Protein AF-A0A839RT47-F1 (afdb_monomer_lite)

Radius of gyration: 31.78 Å; chains: 1; bounding box: 78×104×50 Å

Organism: NCBI:txid616997

Sequence (191 aa):
MSSTKRRGAFDPNALGGDIDSLLPQSPPRPTPIRPVQASPAPDEPARASVSAPQSASAVRSARSAPPEAVVAPEVYQTLRKLTMRERQEKPDRARSYGQVVLDAVEAHADDLASHWRETAAVPAASRLFRRVDPSQPRRRRHASSPARIPLAGIIPEDIRQLDTLATEWGAGSRSALVEEALRRYLKISHK

Secondary structure (DSSP, 8-state):
-----PPP---TT---S-SGGGSPPPPPPPPP-------------------------------PPPPEEEE-HHHHHHHHHHHHHHHHH-GGGPPPHHHHHHHHHHHTHHHHHHHHHHHHHS---S-SSPPPPTTS----S-S-PPEEEE-TT--HHHHHHHHHHHHHTT-SSHHHHHHHHHHHHTTPPP-

Structure (mmCIF, N/CA/C/O backbone):
data_AF-A0A839RT47-F1
#
_entry.id   AF-A0A839RT47-F1
#
loop_
_atom_site.group_PDB
_atom_site.id
_atom_site.type_symbol
_atom_site.label_atom_id
_atom_site.label_alt_id
_atom_site.label_c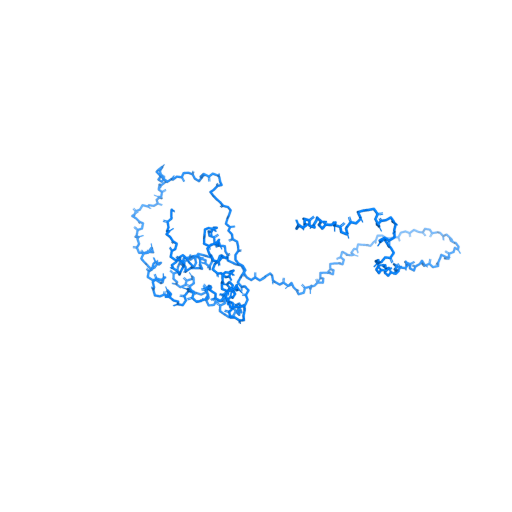omp_id
_atom_site.label_asym_id
_atom_site.label_entity_id
_atom_site.label_seq_id
_atom_site.pdbx_PDB_ins_code
_atom_site.Cartn_x
_atom_site.Cartn_y
_atom_site.Cartn_z
_atom_site.occupancy
_atom_site.B_iso_or_equiv
_atom_site.auth_seq_id
_atom_site.auth_comp_id
_atom_site.auth_asym_id
_atom_site.auth_atom_id
_atom_site.pdbx_PDB_model_num
ATOM 1 N N . MET A 1 1 ? 55.738 -41.040 -3.624 1.00 41.75 1 MET A N 1
ATOM 2 C CA . MET A 1 1 ? 54.445 -40.416 -3.984 1.00 41.75 1 MET A CA 1
ATOM 3 C C . MET A 1 1 ? 54.399 -39.068 -3.283 1.00 41.75 1 MET A C 1
ATOM 5 O O . MET A 1 1 ? 54.341 -39.025 -2.063 1.00 41.75 1 MET A O 1
ATOM 9 N N . SER A 1 2 ? 54.636 -38.005 -4.052 1.00 43.31 2 SER A N 1
ATOM 10 C CA . SER A 1 2 ? 55.117 -36.699 -3.586 1.00 43.31 2 SER A CA 1
ATOM 11 C C . SER A 1 2 ? 53.984 -35.726 -3.253 1.00 43.31 2 SER A C 1
ATOM 13 O O . SER A 1 2 ? 53.090 -35.519 -4.068 1.00 43.31 2 SER A O 1
ATOM 15 N N . SER A 1 3 ? 54.072 -35.073 -2.092 1.00 49.12 3 SER A N 1
ATOM 16 C CA . SER A 1 3 ? 53.230 -33.932 -1.712 1.00 49.12 3 SER A CA 1
ATOM 17 C C . SER A 1 3 ? 53.725 -32.650 -2.382 1.00 49.12 3 SER A C 1
ATOM 19 O O . SER A 1 3 ? 54.745 -32.086 -1.985 1.00 49.12 3 SER A O 1
ATOM 21 N N . THR A 1 4 ? 53.002 -32.153 -3.386 1.00 55.47 4 THR A N 1
ATOM 22 C CA . THR A 1 4 ? 53.323 -30.879 -4.045 1.00 55.47 4 THR A CA 1
ATOM 23 C C . THR A 1 4 ? 52.641 -29.717 -3.325 1.00 55.47 4 THR A C 1
ATOM 25 O O . THR A 1 4 ? 51.464 -29.422 -3.523 1.00 55.47 4 THR A O 1
ATOM 28 N N . LYS A 1 5 ? 53.415 -29.031 -2.483 1.00 57.56 5 LYS A N 1
ATOM 29 C CA . LYS A 1 5 ? 53.067 -27.764 -1.831 1.00 57.56 5 LYS A CA 1
ATOM 30 C C . LYS A 1 5 ? 53.074 -26.646 -2.886 1.00 57.56 5 LYS A C 1
ATOM 32 O O . LYS A 1 5 ? 54.133 -26.282 -3.392 1.00 57.56 5 LYS A O 1
ATOM 37 N N . ARG A 1 6 ? 51.901 -26.132 -3.272 1.00 60.94 6 ARG A N 1
ATOM 38 C CA . ARG A 1 6 ? 51.785 -25.001 -4.211 1.00 60.94 6 ARG A CA 1
ATOM 39 C C . ARG A 1 6 ? 52.218 -23.704 -3.518 1.00 60.94 6 ARG A C 1
ATOM 41 O O . ARG A 1 6 ? 51.619 -23.305 -2.524 1.00 60.94 6 ARG A O 1
ATOM 48 N N . ARG A 1 7 ? 53.272 -23.073 -4.045 1.00 59.22 7 ARG A N 1
ATOM 49 C CA . ARG A 1 7 ? 53.698 -21.705 -3.710 1.00 59.22 7 ARG A CA 1
ATOM 50 C C . ARG A 1 7 ? 52.633 -20.720 -4.197 1.00 59.22 7 ARG A C 1
ATOM 52 O O . ARG A 1 7 ? 52.222 -20.800 -5.352 1.00 59.22 7 ARG A O 1
ATOM 59 N N . GLY A 1 8 ? 52.198 -19.810 -3.329 1.00 54.91 8 GLY A N 1
ATOM 60 C CA . GLY A 1 8 ? 51.414 -18.643 -3.730 1.00 54.91 8 GLY A CA 1
ATOM 61 C C . GLY A 1 8 ? 52.287 -17.693 -4.549 1.00 54.91 8 GLY A C 1
ATOM 62 O O . GLY A 1 8 ? 53.393 -17.366 -4.132 1.00 54.91 8 GLY A O 1
ATOM 63 N N . ALA A 1 9 ? 51.801 -17.287 -5.719 1.00 62.88 9 ALA A N 1
ATOM 64 C CA . ALA A 1 9 ? 52.429 -16.306 -6.602 1.00 62.88 9 ALA A CA 1
ATOM 65 C C . ALA A 1 9 ? 51.866 -14.900 -6.332 1.00 62.88 9 ALA A C 1
ATOM 67 O O . ALA A 1 9 ? 51.419 -14.218 -7.249 1.00 62.88 9 ALA A O 1
ATOM 68 N N . PHE A 1 10 ? 51.806 -14.503 -5.061 1.00 51.81 10 PHE A N 1
ATOM 69 C CA . PHE A 1 10 ? 51.372 -13.165 -4.679 1.00 51.81 10 PHE A CA 1
ATOM 70 C C . PHE A 1 10 ? 52.497 -12.522 -3.882 1.00 51.81 10 PHE A C 1
ATOM 72 O O . PHE A 1 10 ? 52.747 -12.903 -2.739 1.00 51.81 10 PHE A O 1
ATOM 79 N N . ASP A 1 11 ? 53.208 -11.611 -4.536 1.00 61.91 11 ASP A N 1
ATOM 80 C CA . ASP A 1 11 ? 54.282 -10.829 -3.941 1.00 61.91 11 ASP A CA 1
ATOM 81 C C . ASP A 1 11 ? 53.708 -9.456 -3.542 1.00 61.91 11 ASP A C 1
ATOM 83 O O . ASP A 1 11 ? 53.408 -8.639 -4.418 1.00 61.91 11 ASP A O 1
ATOM 87 N N . PRO A 1 12 ? 53.456 -9.195 -2.246 1.00 61.81 12 PRO A N 1
ATOM 88 C CA . PRO A 1 12 ? 52.800 -7.969 -1.796 1.00 61.81 12 PRO A CA 1
ATOM 89 C C . PRO A 1 12 ? 53.710 -6.730 -1.839 1.00 61.81 12 PRO A C 1
ATOM 91 O O . PRO A 1 12 ? 53.232 -5.634 -1.562 1.00 61.81 12 PRO A O 1
ATOM 94 N N . ASN A 1 13 ? 54.991 -6.874 -2.205 1.00 55.41 13 ASN A N 1
ATOM 95 C CA . ASN A 1 13 ? 55.930 -5.758 -2.364 1.00 55.41 13 ASN A CA 1
ATOM 96 C C . ASN A 1 13 ? 56.126 -5.304 -3.823 1.00 55.41 13 ASN A C 1
ATOM 98 O O . ASN A 1 13 ? 56.932 -4.415 -4.080 1.00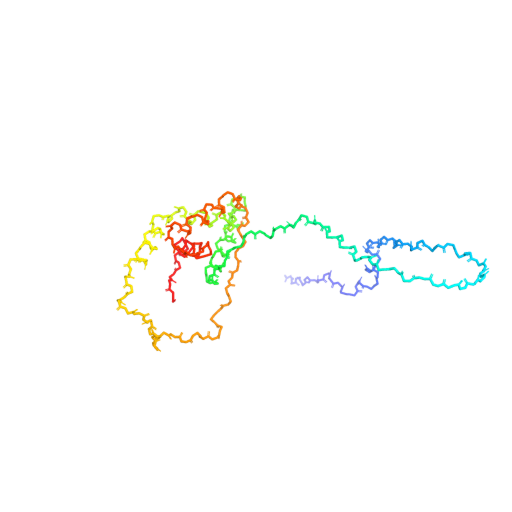 55.41 13 ASN A O 1
ATOM 102 N N . ALA A 1 14 ? 55.371 -5.852 -4.782 1.00 57.66 14 ALA A N 1
ATOM 103 C CA . ALA A 1 14 ? 55.445 -5.448 -6.191 1.00 57.66 14 ALA A CA 1
ATOM 104 C C . ALA A 1 14 ? 54.700 -4.131 -6.523 1.00 57.66 14 ALA A C 1
ATOM 106 O O . ALA A 1 14 ? 54.661 -3.729 -7.681 1.00 57.66 14 ALA A O 1
ATOM 107 N N . LEU A 1 15 ? 54.113 -3.449 -5.532 1.00 54.44 15 LEU A N 1
ATOM 108 C CA . LEU A 1 15 ? 53.381 -2.182 -5.698 1.00 54.44 15 LEU A CA 1
ATOM 109 C C . LEU A 1 15 ? 54.159 -0.991 -5.112 1.00 54.44 15 LEU A C 1
ATOM 111 O O . LEU A 1 15 ? 53.620 -0.168 -4.373 1.00 54.44 15 LEU A O 1
ATOM 115 N N . GLY A 1 16 ? 55.454 -0.921 -5.419 1.00 53.69 16 GLY A N 1
ATOM 116 C CA . GLY A 1 16 ? 56.276 0.252 -5.145 1.00 53.69 16 GLY A CA 1
ATOM 117 C C . GLY A 1 16 ? 56.089 1.312 -6.229 1.00 53.69 16 GLY A C 1
ATOM 118 O O . GLY A 1 16 ? 56.713 1.209 -7.277 1.00 53.69 16 GLY A O 1
ATOM 119 N N . GLY A 1 17 ? 55.279 2.333 -5.937 1.00 58.06 17 GLY A N 1
ATOM 120 C CA . GLY A 1 17 ? 55.202 3.582 -6.706 1.00 58.06 17 GLY A CA 1
ATOM 121 C C . GLY A 1 17 ? 54.254 3.556 -7.911 1.00 58.06 17 GLY A C 1
ATOM 122 O O . GLY A 1 17 ? 54.138 2.559 -8.604 1.00 58.06 17 GLY A O 1
ATOM 123 N N . ASP A 1 18 ? 53.585 4.683 -8.157 1.00 55.41 18 ASP A N 1
ATOM 124 C CA . ASP A 1 18 ? 52.890 5.032 -9.413 1.00 55.41 18 ASP A CA 1
ATOM 125 C C . ASP A 1 18 ? 51.434 4.581 -9.639 1.00 55.41 18 ASP A C 1
ATOM 127 O O . ASP A 1 18 ? 50.972 4.496 -10.776 1.00 55.41 18 ASP A O 1
ATOM 131 N N . ILE A 1 19 ? 50.631 4.421 -8.580 1.00 58.12 19 ILE A N 1
ATOM 132 C CA . ILE A 1 19 ? 49.160 4.302 -8.735 1.00 58.12 19 ILE A CA 1
ATOM 133 C C . ILE A 1 19 ? 48.498 5.678 -8.992 1.00 58.12 19 ILE A C 1
ATOM 135 O O . ILE A 1 19 ? 47.438 5.757 -9.608 1.00 58.12 19 ILE A O 1
ATOM 139 N N . ASP A 1 20 ? 49.144 6.779 -8.597 1.00 57.59 20 ASP A N 1
ATOM 140 C CA . ASP A 1 20 ? 48.583 8.140 -8.702 1.00 57.59 20 ASP A CA 1
ATOM 141 C C . ASP A 1 20 ? 48.611 8.714 -10.139 1.00 57.59 20 ASP A C 1
ATOM 143 O O . ASP A 1 20 ? 47.923 9.683 -10.448 1.00 57.59 20 ASP A O 1
ATOM 147 N N . SER A 1 21 ? 49.359 8.084 -11.055 1.00 59.41 21 SER A N 1
ATOM 148 C CA . SER A 1 21 ? 49.440 8.483 -12.475 1.00 59.41 21 SER A CA 1
ATOM 149 C C . SER A 1 21 ? 48.356 7.857 -13.365 1.00 59.41 21 SER A C 1
ATOM 151 O O . SER A 1 21 ? 48.254 8.201 -14.541 1.00 59.41 21 SER A O 1
ATOM 153 N N . LEU A 1 22 ? 47.540 6.939 -12.831 1.00 59.31 22 LEU A N 1
ATOM 154 C CA . LEU A 1 22 ? 46.482 6.242 -13.580 1.00 59.31 22 LEU A CA 1
ATOM 155 C C . LEU A 1 22 ? 45.087 6.868 -13.406 1.00 59.31 22 LEU A C 1
ATOM 157 O O . LEU A 1 22 ? 44.102 6.343 -13.929 1.00 59.31 22 LEU A O 1
ATOM 161 N N . LEU A 1 23 ? 44.985 7.996 -12.701 1.00 66.81 23 LEU A N 1
ATOM 162 C CA . LEU A 1 23 ? 43.750 8.769 -12.606 1.00 66.81 23 LEU A CA 1
ATOM 163 C C . LEU A 1 23 ? 43.646 9.742 -13.796 1.00 66.81 23 LEU A C 1
ATOM 165 O O . LEU A 1 23 ? 44.620 10.430 -14.108 1.00 66.81 23 LEU A O 1
ATOM 169 N N . PRO A 1 24 ? 42.486 9.857 -14.472 1.00 61.72 24 PRO A N 1
ATOM 170 C CA . PRO A 1 24 ? 42.294 10.895 -15.477 1.00 61.72 24 PRO A CA 1
ATOM 171 C C . PRO A 1 24 ? 42.458 12.276 -14.827 1.00 61.72 24 PRO A C 1
ATOM 173 O O . PRO A 1 24 ? 41.829 12.575 -13.810 1.00 61.72 24 PRO A O 1
ATOM 176 N N . GLN A 1 25 ? 43.316 13.115 -15.414 1.00 61.97 25 GLN A N 1
ATOM 177 C CA . GLN A 1 25 ? 43.566 14.470 -14.927 1.00 61.97 25 GLN A CA 1
ATOM 178 C C . GLN A 1 25 ? 42.268 15.290 -14.899 1.00 61.97 25 GLN A C 1
ATOM 180 O O . GLN A 1 25 ? 41.476 15.280 -15.843 1.00 61.97 25 GLN A O 1
ATOM 185 N N . SER A 1 26 ? 42.068 16.015 -13.798 1.00 63.62 26 SER A N 1
ATOM 186 C CA . SER A 1 26 ? 40.955 16.950 -13.621 1.00 63.62 26 SER A CA 1
ATOM 187 C C . SER A 1 26 ? 41.027 18.070 -14.673 1.00 63.62 26 SER A C 1
ATOM 189 O O . SER A 1 26 ? 42.121 18.584 -14.923 1.00 63.62 26 SER A O 1
ATOM 191 N N . PRO A 1 27 ? 39.905 18.489 -15.289 1.00 63.81 27 PRO A N 1
ATOM 192 C CA . PRO A 1 27 ? 39.920 19.571 -16.270 1.00 63.81 27 PRO A CA 1
ATOM 193 C C . PRO A 1 27 ? 40.345 20.906 -15.629 1.00 63.81 27 PRO A C 1
ATOM 195 O O . PRO A 1 27 ? 40.089 21.132 -14.440 1.00 63.81 27 PRO A O 1
ATOM 198 N N . PRO A 1 28 ? 40.972 21.821 -16.394 1.00 60.97 28 PRO A N 1
ATOM 199 C CA . PRO A 1 28 ? 41.445 23.090 -15.859 1.00 60.97 28 PRO A CA 1
ATOM 200 C C . PRO A 1 28 ? 40.282 23.959 -15.369 1.00 60.97 28 PRO A C 1
ATOM 202 O O . PRO A 1 28 ? 39.241 24.098 -16.014 1.00 60.97 28 PRO A O 1
ATOM 205 N N . ARG A 1 29 ? 40.486 24.574 -14.203 1.00 59.94 29 ARG A N 1
ATOM 206 C CA . ARG A 1 29 ? 39.562 25.524 -13.579 1.00 59.94 29 ARG A CA 1
ATOM 207 C C . ARG A 1 29 ? 39.472 26.793 -14.445 1.00 59.94 29 ARG A C 1
ATOM 209 O O . ARG A 1 29 ? 40.522 27.328 -14.800 1.00 59.94 29 ARG A O 1
ATOM 216 N N . PRO A 1 30 ? 38.275 27.319 -14.759 1.00 56.03 30 PRO A N 1
ATOM 217 C CA . PRO A 1 30 ? 38.162 28.576 -15.487 1.00 56.03 30 PRO A CA 1
ATOM 218 C C . PRO A 1 30 ? 38.752 29.716 -14.650 1.00 56.03 30 PRO A C 1
ATOM 220 O O . PRO A 1 30 ? 38.367 29.941 -13.500 1.00 56.03 30 PRO A O 1
ATOM 223 N N . THR A 1 31 ? 39.718 30.419 -15.232 1.00 62.03 31 THR A N 1
ATOM 224 C CA . THR A 1 31 ? 40.288 31.659 -14.704 1.00 62.03 31 THR A CA 1
ATOM 225 C C . THR A 1 31 ? 39.199 32.728 -14.592 1.00 62.03 31 THR A C 1
ATOM 227 O O . THR A 1 31 ? 38.479 32.941 -15.572 1.00 62.03 31 THR A O 1
ATOM 230 N N . PRO A 1 32 ? 39.074 33.451 -13.465 1.00 56.66 32 PRO A N 1
ATOM 231 C CA . PRO A 1 32 ? 38.255 34.650 -13.440 1.00 56.66 32 PRO A CA 1
ATOM 232 C C . PRO A 1 32 ? 38.894 35.690 -14.365 1.00 56.66 32 PRO A C 1
ATOM 234 O O . PRO A 1 32 ? 40.066 36.041 -14.215 1.00 56.66 32 PRO A O 1
ATOM 237 N N . ILE A 1 33 ? 38.117 36.159 -15.340 1.00 58.56 33 ILE A N 1
ATOM 238 C CA . ILE A 1 33 ? 38.460 37.302 -16.184 1.00 58.56 33 ILE A CA 1
ATOM 239 C C . ILE A 1 33 ? 38.668 38.489 -15.244 1.00 58.56 33 ILE A C 1
ATOM 241 O O . ILE A 1 33 ? 37.725 39.001 -14.647 1.00 58.56 33 ILE A O 1
ATOM 245 N N . ARG A 1 34 ? 39.929 38.883 -15.077 1.00 50.16 34 ARG A N 1
ATOM 246 C CA . ARG A 1 34 ? 40.334 40.098 -14.379 1.00 50.16 34 ARG A CA 1
ATOM 247 C C . ARG A 1 34 ? 39.963 41.281 -15.279 1.00 50.16 34 ARG A C 1
ATOM 249 O O . ARG A 1 34 ? 40.531 41.382 -16.366 1.00 50.16 34 ARG A O 1
ATOM 256 N N . PRO A 1 35 ? 39.035 42.166 -14.878 1.00 47.31 35 PRO A N 1
ATOM 257 C CA . PRO A 1 35 ? 38.789 43.387 -15.625 1.00 47.31 35 PRO A CA 1
ATOM 258 C C . PRO A 1 35 ? 40.049 44.250 -15.571 1.00 47.31 35 PRO A C 1
ATOM 260 O O . PRO A 1 35 ? 40.693 44.384 -14.528 1.00 47.31 35 PRO A O 1
ATOM 263 N N . VAL A 1 36 ? 40.412 44.793 -16.724 1.00 41.56 36 VAL A N 1
ATOM 264 C CA . VAL A 1 36 ? 41.509 45.739 -16.916 1.00 41.56 36 VAL A CA 1
ATOM 265 C C . VAL A 1 36 ? 41.307 46.931 -15.974 1.00 41.56 36 VAL A C 1
ATOM 267 O O . VAL A 1 36 ? 40.299 47.628 -16.052 1.00 41.56 36 VAL A O 1
ATOM 270 N N . GLN A 1 37 ? 42.256 47.138 -15.059 1.00 40.88 37 GLN A N 1
ATOM 271 C CA . GLN A 1 37 ? 42.355 48.349 -14.246 1.00 40.88 37 GLN A CA 1
ATOM 272 C C . GLN A 1 37 ? 42.837 49.493 -15.143 1.00 40.88 37 GLN A C 1
ATOM 274 O O . GLN A 1 37 ? 43.976 49.476 -15.606 1.00 40.88 37 GLN A O 1
ATOM 279 N N . ALA A 1 38 ? 41.972 50.479 -15.363 1.00 49.22 38 ALA A N 1
ATOM 280 C CA . ALA A 1 38 ? 42.373 51.831 -15.721 1.00 49.22 38 ALA A CA 1
ATOM 281 C C . ALA A 1 38 ? 42.657 52.616 -14.426 1.00 49.22 38 ALA A C 1
ATOM 283 O O . ALA A 1 38 ? 41.901 52.519 -13.460 1.00 49.22 38 ALA A O 1
ATOM 284 N N . SER A 1 39 ? 43.737 53.389 -14.422 1.00 45.69 39 SER A N 1
ATOM 285 C CA . SER A 1 39 ? 44.088 54.387 -13.399 1.00 45.69 39 SER A CA 1
ATOM 286 C C . SER A 1 39 ? 44.120 55.774 -14.061 1.00 45.69 39 SER A C 1
ATOM 288 O O . SER A 1 39 ? 44.356 55.811 -15.271 1.00 45.69 39 SER A O 1
ATOM 290 N N . PRO A 1 40 ? 44.088 56.910 -13.325 1.00 54.31 40 PRO A N 1
ATOM 291 C CA . PRO A 1 40 ? 43.554 57.170 -11.971 1.00 54.31 40 PRO A CA 1
ATOM 292 C C . PRO A 1 40 ? 42.711 58.485 -11.841 1.00 54.31 40 PRO A C 1
ATOM 294 O O . PRO A 1 40 ? 42.953 59.413 -12.595 1.00 54.31 40 PRO A O 1
ATOM 297 N N . ALA A 1 41 ? 41.802 58.535 -10.838 1.00 45.03 41 ALA A N 1
ATOM 298 C CA . ALA A 1 41 ? 41.317 59.647 -9.951 1.00 45.03 41 ALA A CA 1
ATOM 299 C C . ALA A 1 41 ? 41.005 61.089 -10.492 1.00 45.03 41 ALA A C 1
ATOM 301 O O . ALA A 1 41 ? 41.473 61.423 -11.573 1.00 45.03 41 ALA A O 1
ATOM 302 N N . PRO A 1 42 ? 40.326 62.017 -9.750 1.00 56.94 42 PRO A N 1
ATOM 303 C CA . PRO A 1 42 ? 39.648 61.966 -8.431 1.00 56.94 42 PRO A CA 1
ATOM 304 C C . PRO A 1 42 ? 38.208 62.591 -8.399 1.00 56.94 42 PRO A C 1
ATOM 306 O O . PRO A 1 42 ? 37.679 63.006 -9.423 1.00 56.94 42 PRO A O 1
ATOM 309 N N . ASP A 1 43 ? 37.638 62.673 -7.183 1.00 38.84 43 ASP A N 1
ATOM 310 C CA . ASP A 1 43 ? 36.562 63.564 -6.674 1.00 38.84 43 ASP A CA 1
ATOM 311 C C . ASP A 1 43 ? 35.132 63.024 -6.376 1.00 38.84 43 ASP A C 1
ATOM 313 O O . ASP A 1 43 ? 34.485 62.334 -7.158 1.00 38.84 43 ASP A O 1
ATOM 317 N N . GLU A 1 44 ? 34.704 63.366 -5.150 1.00 38.34 44 GLU A N 1
ATOM 318 C CA . GLU A 1 44 ? 33.446 63.203 -4.380 1.00 38.34 44 GLU A CA 1
ATOM 319 C C . GLU A 1 44 ? 32.145 63.726 -5.062 1.00 38.34 44 GLU A C 1
ATOM 321 O O . GLU A 1 44 ? 32.228 64.337 -6.124 1.00 38.34 44 GLU A O 1
ATOM 326 N N . PRO A 1 45 ? 30.941 63.724 -4.423 1.00 52.66 45 PRO A N 1
ATOM 327 C CA . PRO A 1 45 ? 30.298 62.804 -3.467 1.00 52.66 45 PRO A CA 1
ATOM 328 C C . PRO A 1 45 ? 28.813 62.480 -3.846 1.00 52.66 45 PRO A C 1
ATOM 330 O O . PRO A 1 45 ? 28.249 63.008 -4.798 1.00 52.66 45 PRO A O 1
ATOM 333 N N . ALA A 1 46 ? 28.137 61.684 -3.002 1.00 44.56 46 ALA A N 1
ATOM 334 C CA . ALA A 1 46 ? 26.673 61.613 -2.803 1.00 44.56 46 ALA A CA 1
ATOM 335 C C . ALA A 1 46 ? 25.764 60.921 -3.853 1.00 44.56 46 ALA A C 1
ATOM 337 O O . ALA A 1 46 ? 25.433 61.474 -4.894 1.00 44.56 46 ALA A O 1
ATOM 338 N N . ARG A 1 47 ? 25.149 59.795 -3.452 1.00 38.03 47 ARG A N 1
ATOM 339 C CA . ARG A 1 47 ? 23.682 59.668 -3.261 1.00 38.03 47 ARG A CA 1
ATOM 340 C C . ARG A 1 47 ? 23.296 58.252 -2.836 1.00 38.03 47 ARG A C 1
ATOM 342 O O . ARG A 1 47 ? 23.664 57.267 -3.466 1.00 38.03 47 ARG A O 1
ATOM 349 N N . ALA A 1 48 ? 22.488 58.174 -1.784 1.00 49.59 48 ALA A N 1
ATOM 350 C CA . ALA A 1 48 ? 21.739 56.979 -1.435 1.00 49.59 48 ALA A CA 1
ATOM 351 C C . ALA A 1 48 ? 20.812 56.561 -2.592 1.00 49.59 48 ALA A C 1
ATOM 353 O O . ALA A 1 48 ? 20.135 57.401 -3.186 1.00 49.59 48 ALA A O 1
ATOM 354 N N . SER A 1 49 ? 20.735 55.261 -2.878 1.00 43.03 49 SER A N 1
ATOM 355 C CA . SER A 1 49 ? 19.593 54.653 -3.566 1.00 43.03 49 SER A CA 1
ATOM 356 C C . SER A 1 49 ? 19.416 53.208 -3.107 1.00 43.03 49 SER A C 1
ATOM 358 O O . SER A 1 49 ? 20.319 52.381 -3.171 1.00 43.03 49 SER A O 1
ATOM 360 N N . VAL A 1 50 ? 18.226 52.978 -2.566 1.00 50.06 50 VAL A N 1
ATOM 361 C CA . VAL A 1 50 ? 17.652 51.724 -2.078 1.00 50.06 50 VAL A CA 1
ATOM 362 C C . VAL A 1 50 ? 17.189 50.868 -3.270 1.00 50.06 50 VAL A C 1
ATOM 364 O O . VAL A 1 50 ? 16.819 51.431 -4.299 1.00 50.06 50 VAL A O 1
ATOM 367 N N . SER A 1 51 ? 17.071 49.546 -3.054 1.00 41.12 51 SER A N 1
ATOM 368 C CA . SER A 1 51 ? 16.391 48.507 -3.878 1.00 41.12 51 SER A CA 1
ATOM 369 C C . SER A 1 51 ? 17.350 47.685 -4.755 1.00 41.12 51 SER A C 1
ATOM 371 O O . SER A 1 51 ? 18.126 48.249 -5.506 1.00 41.12 51 SER A O 1
ATOM 373 N N . ALA A 1 52 ? 17.375 46.349 -4.770 1.00 51.19 52 ALA A N 1
ATOM 374 C CA . ALA A 1 52 ? 16.507 45.305 -4.225 1.00 51.19 52 ALA A CA 1
ATOM 375 C C . ALA A 1 52 ? 17.306 43.977 -4.151 1.00 51.19 52 ALA A C 1
ATOM 377 O O . ALA A 1 52 ? 18.247 43.802 -4.929 1.00 51.19 52 ALA A O 1
ATOM 378 N N . PRO A 1 53 ? 16.939 42.999 -3.299 1.00 44.47 53 PRO A N 1
ATOM 379 C CA . PRO A 1 53 ? 17.482 41.652 -3.417 1.00 44.47 53 PRO A CA 1
ATOM 380 C C . PRO A 1 53 ? 16.858 40.981 -4.647 1.00 44.47 53 PRO A C 1
ATOM 382 O O . PRO A 1 53 ? 15.663 40.677 -4.660 1.00 44.47 53 PRO A O 1
ATOM 385 N N . GLN A 1 54 ? 17.655 40.741 -5.691 1.00 50.78 54 GLN A N 1
ATOM 386 C CA . GLN A 1 54 ? 17.241 39.883 -6.799 1.00 50.78 54 GLN A CA 1
ATOM 387 C C . GLN A 1 54 ? 17.084 38.451 -6.284 1.00 50.78 54 GLN A C 1
ATOM 389 O O . GLN A 1 54 ? 18.003 37.635 -6.293 1.00 50.78 54 GLN A O 1
ATOM 394 N N . SER A 1 55 ? 15.868 38.158 -5.832 1.00 51.41 55 SER A N 1
ATOM 395 C CA . SER A 1 55 ? 15.349 36.811 -5.670 1.00 51.41 55 SER A CA 1
ATOM 396 C C . SER A 1 55 ? 15.135 36.220 -7.059 1.00 51.41 55 SER A C 1
ATOM 398 O O . SER A 1 55 ? 14.014 36.135 -7.550 1.00 51.41 55 SER A O 1
ATOM 400 N N . ALA A 1 56 ? 16.215 35.798 -7.709 1.00 49.03 56 ALA A N 1
ATOM 401 C CA . ALA A 1 56 ? 16.123 34.836 -8.794 1.00 49.03 56 ALA A CA 1
ATOM 402 C C . ALA A 1 56 ? 15.944 33.451 -8.158 1.00 49.03 56 ALA A C 1
ATOM 404 O O . ALA A 1 56 ? 16.868 32.639 -8.093 1.00 49.03 56 ALA A O 1
ATOM 405 N N . SER A 1 57 ? 14.736 33.200 -7.641 1.00 49.69 57 SER A N 1
ATOM 406 C CA . SER A 1 57 ? 14.269 31.843 -7.377 1.00 49.69 57 SER A CA 1
ATOM 407 C C . SER A 1 57 ? 14.118 31.171 -8.736 1.00 49.69 57 SER A C 1
ATOM 409 O O . SER A 1 57 ? 13.063 31.197 -9.365 1.00 49.69 57 SER A O 1
ATOM 411 N N . ALA A 1 58 ? 15.230 30.642 -9.242 1.00 53.44 58 ALA A N 1
ATOM 412 C CA . ALA A 1 58 ? 15.204 29.684 -10.321 1.00 53.44 58 ALA A CA 1
ATOM 413 C C . ALA A 1 58 ? 14.348 28.523 -9.817 1.00 53.44 58 ALA A C 1
ATOM 415 O O . ALA A 1 58 ? 14.793 27.740 -8.972 1.00 53.44 58 ALA A O 1
ATOM 416 N N . VAL A 1 59 ? 13.112 28.448 -10.312 1.00 52.38 59 VAL A N 1
ATOM 417 C CA . VAL A 1 59 ? 12.229 27.294 -10.175 1.00 52.38 59 VAL A CA 1
ATOM 418 C C . VAL A 1 59 ? 12.920 26.148 -10.907 1.00 52.38 59 VAL A C 1
ATOM 420 O O . VAL A 1 59 ? 12.628 25.818 -12.053 1.00 52.38 59 VAL A O 1
ATOM 423 N N . ARG A 1 60 ? 13.912 25.548 -10.244 1.00 52.19 60 ARG A N 1
ATOM 424 C CA . ARG A 1 60 ? 14.329 24.185 -10.522 1.00 52.19 60 ARG A CA 1
ATOM 425 C C . ARG A 1 60 ? 13.041 23.413 -10.348 1.00 52.19 60 ARG A C 1
ATOM 427 O O . ARG A 1 60 ? 12.533 23.375 -9.231 1.00 52.19 60 ARG A O 1
ATOM 434 N N . SER A 1 61 ? 12.490 22.887 -11.442 1.00 53.81 61 SER A N 1
ATOM 435 C CA . SER A 1 61 ? 11.418 21.899 -11.374 1.00 53.81 61 SER A CA 1
ATOM 436 C C . SER A 1 61 ? 11.847 20.903 -10.312 1.00 53.81 61 SER A C 1
ATOM 438 O O . SER A 1 61 ? 12.843 20.195 -10.491 1.00 53.81 61 SER A O 1
ATOM 440 N N . ALA A 1 62 ? 11.214 20.999 -9.142 1.00 52.38 62 ALA A N 1
ATOM 441 C CA . ALA A 1 62 ? 11.581 20.201 -8.000 1.00 52.38 62 ALA A CA 1
ATOM 442 C C . ALA A 1 62 ? 11.421 18.775 -8.496 1.00 52.38 62 ALA A C 1
ATOM 444 O O . ALA A 1 62 ? 10.324 18.381 -8.891 1.00 52.38 62 ALA A O 1
ATOM 445 N N . ARG A 1 63 ? 12.529 18.034 -8.580 1.00 50.38 63 ARG A N 1
ATOM 446 C CA . ARG A 1 63 ? 12.478 16.586 -8.747 1.00 50.38 63 ARG A CA 1
ATOM 447 C C . ARG A 1 63 ? 11.778 16.092 -7.491 1.00 50.38 63 ARG A C 1
ATOM 449 O O . ARG A 1 63 ? 12.422 15.906 -6.464 1.00 50.38 63 ARG A O 1
ATOM 456 N N . SER A 1 64 ? 10.448 16.081 -7.557 1.00 60.16 64 SER A N 1
ATOM 457 C CA . SER A 1 64 ? 9.562 15.734 -6.462 1.00 60.16 64 SER A CA 1
ATOM 458 C C . SER A 1 64 ? 10.005 14.358 -6.010 1.00 60.16 64 SER A C 1
ATOM 460 O O . SER A 1 64 ? 10.136 13.458 -6.846 1.00 60.16 64 SER A O 1
ATOM 462 N N . ALA A 1 65 ? 10.367 14.231 -4.734 1.00 63.66 65 ALA A N 1
ATOM 463 C CA . ALA A 1 65 ? 10.797 12.950 -4.206 1.00 63.66 65 ALA A CA 1
ATOM 464 C C . ALA A 1 65 ? 9.719 11.903 -4.540 1.00 63.66 65 ALA A C 1
ATOM 466 O O . ALA A 1 65 ? 8.528 12.238 -4.495 1.00 63.66 65 ALA A O 1
ATOM 467 N N . PRO A 1 66 ? 10.104 10.666 -4.905 1.00 67.62 66 PRO A N 1
ATOM 468 C CA . PRO A 1 66 ? 9.132 9.614 -5.145 1.00 67.62 66 PRO A CA 1
ATOM 469 C C . PRO A 1 66 ? 8.166 9.530 -3.960 1.00 67.62 66 PRO A C 1
ATOM 471 O O . PRO A 1 66 ? 8.604 9.693 -2.820 1.00 67.62 66 PRO A O 1
ATOM 474 N N . PRO A 1 67 ? 6.867 9.304 -4.191 1.00 82.50 67 PRO A N 1
ATOM 475 C CA . PRO A 1 67 ? 5.916 9.183 -3.101 1.00 82.50 67 PRO A CA 1
ATOM 476 C C . PRO A 1 67 ? 6.340 8.035 -2.183 1.00 82.50 67 PRO A C 1
ATOM 478 O O . PRO A 1 67 ? 6.624 6.926 -2.634 1.00 82.50 67 PRO A O 1
ATOM 481 N N . GLU A 1 68 ? 6.409 8.316 -0.886 1.00 91.19 68 GLU A N 1
ATOM 482 C CA . GLU A 1 68 ? 6.788 7.336 0.132 1.00 91.19 68 GLU A CA 1
ATOM 483 C C . GLU A 1 68 ? 5.567 6.959 0.982 1.00 91.19 68 GLU A C 1
ATOM 485 O O . GLU A 1 68 ? 4.625 7.748 1.145 1.00 91.19 68 GLU A O 1
ATOM 490 N N . ALA A 1 69 ? 5.592 5.743 1.527 1.00 91.19 69 ALA A N 1
ATOM 491 C CA . ALA A 1 69 ? 4.681 5.270 2.564 1.00 91.19 69 ALA A CA 1
ATOM 492 C C . ALA A 1 69 ? 5.483 4.896 3.814 1.00 91.19 69 ALA A C 1
ATOM 494 O O . ALA A 1 69 ? 6.558 4.299 3.721 1.00 91.19 69 ALA A O 1
ATOM 495 N N . VAL A 1 70 ? 4.972 5.264 4.987 1.00 93.00 70 VAL A N 1
ATOM 496 C CA . VAL A 1 70 ? 5.590 4.928 6.275 1.00 93.00 70 VAL A CA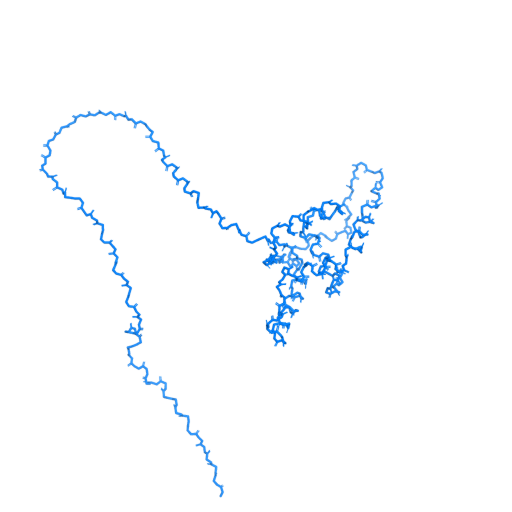 1
ATOM 497 C C . VAL A 1 70 ? 4.941 3.658 6.804 1.00 93.00 70 VAL A C 1
ATOM 499 O O . VAL A 1 70 ? 3.722 3.595 6.871 1.00 93.00 70 VAL A O 1
ATOM 502 N N . VAL A 1 71 ? 5.744 2.671 7.189 1.00 91.88 71 VAL A N 1
ATOM 503 C CA . VAL A 1 71 ? 5.254 1.387 7.704 1.00 91.88 71 VAL A CA 1
ATOM 504 C C . VAL A 1 71 ? 6.029 0.941 8.938 1.00 91.88 71 VAL A C 1
ATOM 506 O O . VAL A 1 71 ? 7.168 1.369 9.178 1.00 91.88 71 VAL A O 1
ATOM 509 N N . ALA A 1 72 ? 5.441 0.015 9.692 1.00 90.12 72 ALA A N 1
ATOM 510 C CA . ALA A 1 72 ? 6.153 -0.726 10.720 1.00 90.12 72 ALA A CA 1
ATOM 511 C C . ALA A 1 72 ? 7.404 -1.444 10.153 1.00 90.12 72 ALA A C 1
ATOM 513 O O . ALA A 1 72 ? 7.384 -1.996 9.043 1.00 90.12 72 ALA A O 1
ATOM 514 N N . PRO A 1 73 ? 8.522 -1.458 10.895 1.00 89.94 73 PRO A N 1
ATOM 515 C CA . PRO A 1 73 ? 9.780 -2.024 10.414 1.00 89.94 73 PRO A CA 1
ATOM 516 C C . PRO A 1 73 ? 9.714 -3.536 10.184 1.00 89.94 73 PRO A C 1
ATOM 518 O O . PRO A 1 73 ? 10.427 -4.044 9.320 1.00 89.94 73 PRO A O 1
ATOM 521 N N . GLU A 1 74 ? 8.851 -4.258 10.893 1.00 91.69 74 GLU A N 1
ATOM 522 C CA . GLU A 1 74 ? 8.614 -5.691 10.699 1.00 91.69 74 GLU A CA 1
ATOM 523 C C . GLU A 1 74 ? 8.031 -5.969 9.304 1.00 91.69 74 GLU A C 1
ATOM 525 O O . GLU A 1 74 ? 8.475 -6.884 8.599 1.00 91.69 74 GLU A O 1
ATOM 530 N N . VAL A 1 75 ? 7.092 -5.120 8.870 1.00 92.88 75 VAL A N 1
ATOM 531 C CA . VAL A 1 75 ? 6.484 -5.164 7.533 1.00 92.88 75 VAL A CA 1
ATOM 532 C C . VAL A 1 75 ? 7.539 -4.872 6.473 1.00 92.88 75 VAL A C 1
ATOM 534 O O . VAL A 1 75 ? 7.711 -5.652 5.535 1.00 92.88 75 VAL A O 1
ATOM 537 N N . TYR A 1 76 ? 8.327 -3.811 6.668 1.00 94.06 76 TYR A N 1
ATOM 538 C CA . TYR A 1 76 ? 9.408 -3.445 5.753 1.00 94.06 76 TYR A CA 1
ATOM 539 C C . TYR A 1 76 ? 10.458 -4.553 5.590 1.00 94.06 76 TYR A C 1
ATOM 541 O O . TYR A 1 76 ? 10.860 -4.878 4.472 1.00 94.06 76 TYR A O 1
ATOM 549 N N . GLN A 1 77 ? 10.910 -5.160 6.691 1.00 93.50 77 GLN A N 1
ATOM 550 C CA . GLN A 1 77 ? 11.911 -6.227 6.642 1.00 93.50 77 GLN A CA 1
ATOM 551 C C . GLN A 1 77 ? 11.397 -7.461 5.900 1.00 93.50 77 GLN A C 1
ATOM 553 O O . GLN A 1 77 ? 12.144 -8.068 5.131 1.00 93.50 77 GLN A O 1
ATOM 558 N N . THR A 1 78 ? 10.135 -7.827 6.117 1.00 94.81 78 THR A N 1
ATOM 559 C CA . THR A 1 78 ? 9.511 -8.977 5.454 1.00 94.81 78 THR A CA 1
ATOM 560 C C . THR A 1 78 ? 9.330 -8.710 3.963 1.00 94.81 78 THR A C 1
ATOM 562 O O . THR A 1 78 ? 9.729 -9.538 3.144 1.00 94.81 78 THR A O 1
ATOM 565 N N . LEU A 1 79 ? 8.858 -7.512 3.602 1.00 94.94 79 LEU A N 1
ATOM 566 C CA . LEU A 1 79 ? 8.756 -7.065 2.215 1.00 94.94 79 LEU A CA 1
ATOM 567 C C . LEU A 1 79 ? 10.122 -7.089 1.510 1.00 94.94 79 LEU A C 1
ATOM 569 O O . LEU A 1 79 ? 10.248 -7.629 0.415 1.00 94.94 79 LEU A O 1
ATOM 573 N N . ARG A 1 80 ? 11.171 -6.567 2.156 1.00 94.25 80 ARG A N 1
ATOM 574 C CA . ARG A 1 80 ? 12.541 -6.575 1.617 1.00 94.25 80 ARG A CA 1
ATOM 575 C C . ARG A 1 80 ? 13.074 -7.989 1.399 1.00 94.25 80 ARG A C 1
ATOM 577 O O . ARG A 1 80 ? 13.752 -8.238 0.406 1.00 94.25 80 ARG A O 1
ATOM 584 N N . LYS A 1 81 ? 12.806 -8.917 2.322 1.00 95.00 81 LYS A N 1
ATOM 585 C CA . LYS A 1 81 ? 13.197 -10.327 2.162 1.00 95.00 81 LYS A CA 1
ATOM 586 C C . LYS A 1 81 ? 12.479 -10.963 0.974 1.00 95.00 81 LYS A C 1
ATOM 588 O O . LYS A 1 81 ? 13.125 -11.665 0.200 1.00 95.00 81 LYS A O 1
ATOM 593 N N . LEU A 1 82 ? 11.185 -10.683 0.812 1.00 94.38 82 LEU A N 1
ATOM 594 C CA . LEU A 1 82 ? 10.386 -11.180 -0.306 1.00 94.38 82 LEU A CA 1
ATOM 595 C C . LEU A 1 82 ? 10.946 -10.697 -1.647 1.00 94.38 82 LEU A C 1
ATOM 597 O O . LEU A 1 82 ? 11.257 -11.527 -2.496 1.00 94.38 82 LEU A O 1
ATOM 601 N N . THR A 1 83 ? 11.158 -9.391 -1.816 1.00 93.06 83 THR A N 1
ATOM 602 C CA . THR A 1 83 ? 11.643 -8.845 -3.096 1.00 93.06 83 THR A CA 1
ATOM 603 C C . THR A 1 83 ? 13.078 -9.271 -3.408 1.00 93.06 83 THR A C 1
ATOM 605 O O . THR A 1 83 ? 13.409 -9.531 -4.563 1.00 93.06 83 THR A O 1
ATOM 608 N N . MET A 1 84 ? 13.938 -9.414 -2.393 1.00 93.56 84 MET A N 1
ATOM 609 C CA . MET A 1 84 ? 15.290 -9.953 -2.580 1.00 93.56 84 MET A CA 1
ATOM 610 C C . MET A 1 84 ? 15.273 -11.417 -3.015 1.00 93.56 84 MET A C 1
ATOM 612 O O . MET A 1 84 ? 16.041 -11.782 -3.903 1.00 93.56 84 MET A O 1
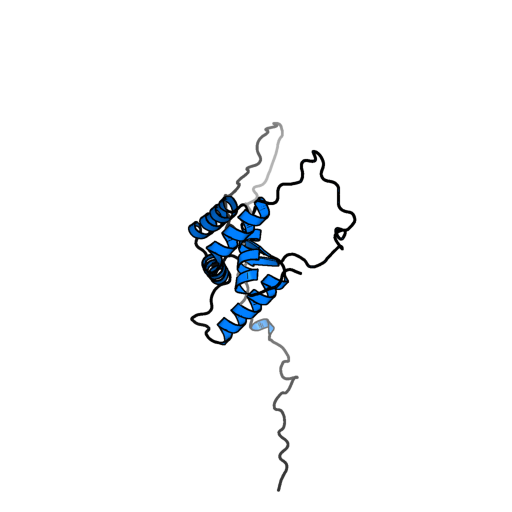ATOM 616 N N . ARG A 1 85 ? 14.397 -12.242 -2.428 1.00 94.12 85 ARG A N 1
ATOM 617 C CA . ARG A 1 85 ? 14.222 -13.639 -2.840 1.00 94.12 85 ARG A CA 1
ATOM 618 C C . ARG A 1 85 ? 13.712 -13.726 -4.276 1.00 94.12 85 ARG A C 1
ATOM 620 O O . ARG A 1 85 ? 14.297 -14.444 -5.076 1.00 94.12 85 ARG A O 1
ATOM 627 N N . GLU A 1 86 ? 12.689 -12.948 -4.626 1.00 94.12 86 GLU A N 1
ATOM 628 C CA . GLU A 1 86 ? 12.164 -12.915 -5.997 1.00 94.12 86 GLU A CA 1
ATOM 629 C C . GLU A 1 86 ? 13.235 -12.529 -7.010 1.00 94.12 86 GLU A C 1
ATOM 631 O O . GLU A 1 86 ? 13.361 -13.171 -8.048 1.00 94.12 86 GLU A O 1
ATOM 636 N N . ARG A 1 87 ? 14.065 -11.534 -6.685 1.00 92.81 87 ARG A N 1
ATOM 637 C CA . ARG A 1 87 ? 15.157 -11.112 -7.565 1.00 92.81 87 ARG A CA 1
ATOM 638 C C . ARG A 1 87 ? 16.256 -12.163 -7.714 1.00 92.81 87 ARG A C 1
ATOM 640 O O . ARG A 1 87 ? 16.893 -12.207 -8.760 1.00 92.81 87 ARG A O 1
ATOM 647 N N . GLN A 1 88 ? 16.499 -12.975 -6.686 1.00 92.38 88 GLN A N 1
ATOM 648 C CA . GLN A 1 88 ? 17.459 -14.081 -6.750 1.00 92.38 88 GLN A CA 1
ATOM 649 C C . GLN A 1 88 ? 16.930 -15.247 -7.589 1.00 92.38 88 GLN A C 1
ATOM 651 O O . GLN A 1 88 ? 17.693 -15.851 -8.333 1.00 92.38 88 GLN A O 1
ATOM 656 N N . GLU A 1 89 ? 15.636 -15.554 -7.485 1.00 93.25 89 GLU A N 1
ATOM 657 C CA . GLU A 1 89 ? 15.012 -16.653 -8.226 1.00 93.25 89 GLU A CA 1
ATOM 658 C C . GLU A 1 89 ? 14.738 -16.287 -9.691 1.00 93.25 89 GLU A C 1
ATOM 660 O O . GLU A 1 89 ? 14.946 -17.104 -10.587 1.00 93.25 89 GLU A O 1
ATOM 665 N N . LYS A 1 90 ? 14.221 -15.077 -9.939 1.00 92.31 90 LYS A N 1
ATOM 666 C CA . LYS A 1 90 ? 13.729 -14.615 -11.246 1.00 92.31 90 LYS A CA 1
ATOM 667 C C . LYS A 1 90 ? 14.011 -13.117 -11.420 1.00 92.31 90 LYS A C 1
ATOM 669 O O . LYS A 1 90 ? 13.109 -12.303 -11.210 1.00 92.31 90 LYS A O 1
ATOM 674 N N . PRO A 1 91 ? 15.231 -12.729 -11.827 1.00 87.75 91 PRO A N 1
ATOM 675 C CA . PRO A 1 91 ? 15.603 -11.319 -11.940 1.00 87.75 91 PRO A CA 1
ATOM 676 C C . PRO A 1 91 ? 14.705 -10.542 -12.915 1.00 87.75 91 PRO A C 1
ATOM 678 O O . PRO A 1 91 ? 14.321 -9.417 -12.607 1.00 87.75 91 PRO A O 1
ATOM 681 N N . ASP A 1 92 ? 14.287 -11.163 -14.022 1.00 88.81 92 ASP A N 1
ATOM 682 C CA . ASP A 1 92 ? 13.482 -10.509 -15.067 1.00 88.81 92 ASP A CA 1
ATOM 683 C C . ASP A 1 92 ? 12.021 -10.261 -14.660 1.00 88.81 92 ASP A C 1
ATOM 685 O O . ASP A 1 92 ? 11.325 -9.457 -15.276 1.00 88.81 92 ASP A O 1
ATOM 689 N N . ARG A 1 93 ? 11.535 -10.952 -13.619 1.00 87.75 93 ARG A N 1
ATOM 690 C CA . ARG A 1 93 ? 10.151 -10.850 -13.121 1.00 87.75 93 ARG A CA 1
ATOM 691 C C . ARG A 1 93 ? 10.090 -10.346 -11.677 1.00 87.75 93 ARG A C 1
ATOM 693 O O . ARG A 1 93 ? 9.068 -10.498 -11.011 1.00 87.75 93 ARG A O 1
ATOM 700 N N . ALA A 1 94 ? 11.186 -9.783 -11.175 1.00 89.75 94 ALA A N 1
ATOM 701 C CA . ALA A 1 94 ? 11.251 -9.272 -9.817 1.00 89.75 94 ALA A CA 1
ATOM 702 C C . ALA A 1 94 ? 10.347 -8.043 -9.677 1.00 89.75 94 ALA A C 1
ATOM 704 O O . ALA A 1 94 ? 10.544 -7.034 -10.356 1.00 89.75 94 ALA A O 1
ATOM 705 N N . ARG A 1 95 ? 9.361 -8.124 -8.783 1.00 92.12 95 ARG A N 1
ATOM 706 C CA . ARG A 1 95 ? 8.417 -7.029 -8.559 1.00 92.12 95 ARG A CA 1
ATOM 707 C C . ARG A 1 95 ? 9.070 -5.889 -7.786 1.00 92.12 95 ARG A C 1
ATOM 709 O O . ARG A 1 95 ? 9.875 -6.110 -6.874 1.00 92.12 95 ARG A O 1
ATOM 716 N N . SER A 1 96 ? 8.704 -4.655 -8.130 1.00 93.12 96 SER A N 1
ATOM 717 C CA . SER A 1 96 ? 9.081 -3.489 -7.325 1.00 93.12 96 SER A CA 1
ATOM 718 C C . SER A 1 96 ? 8.292 -3.461 -6.014 1.00 93.12 96 SER A C 1
ATOM 720 O O . SER A 1 96 ? 7.237 -4.082 -5.889 1.00 93.12 96 SER A O 1
ATOM 722 N N . TYR A 1 97 ? 8.766 -2.694 -5.028 1.00 93.56 97 TYR A N 1
ATOM 723 C CA . TYR A 1 97 ? 7.991 -2.480 -3.803 1.00 93.56 97 TYR A CA 1
ATOM 724 C C . TYR A 1 97 ? 6.606 -1.898 -4.094 1.00 93.56 97 TYR A C 1
ATOM 726 O O . TYR A 1 97 ? 5.635 -2.335 -3.490 1.00 93.56 97 TYR A O 1
ATOM 734 N N . GLY A 1 98 ? 6.520 -0.953 -5.035 1.00 93.81 98 GLY A N 1
ATOM 735 C CA . GLY A 1 98 ? 5.255 -0.356 -5.441 1.00 93.81 98 GLY A CA 1
ATOM 736 C C . GLY A 1 98 ? 4.282 -1.380 -6.026 1.00 93.81 98 GLY A C 1
ATOM 737 O O . GLY A 1 98 ? 3.126 -1.406 -5.629 1.00 93.81 98 GLY A O 1
ATOM 738 N N . GLN A 1 99 ? 4.766 -2.278 -6.888 1.00 94.38 99 GLN A N 1
ATOM 739 C CA . GLN A 1 99 ? 3.939 -3.348 -7.458 1.00 94.38 99 GLN A CA 1
ATOM 740 C C . GLN A 1 99 ? 3.426 -4.312 -6.389 1.00 94.38 99 GLN A C 1
ATOM 742 O O . GLN A 1 99 ? 2.245 -4.618 -6.369 1.00 94.38 99 GLN A O 1
ATOM 747 N N . VAL A 1 100 ? 4.282 -4.735 -5.451 1.00 95.50 100 VAL A N 1
ATOM 748 C CA . VAL A 1 100 ? 3.843 -5.612 -4.351 1.00 95.50 100 VAL A CA 1
ATOM 749 C C . VAL A 1 100 ? 2.792 -4.927 -3.471 1.00 95.50 100 VAL A C 1
ATOM 751 O O . VAL A 1 100 ? 1.905 -5.596 -2.954 1.00 95.50 100 VAL A O 1
ATOM 754 N N . VAL A 1 101 ? 2.877 -3.605 -3.294 1.00 95.50 101 VAL A N 1
ATOM 755 C CA . VAL A 1 101 ? 1.860 -2.835 -2.564 1.00 95.50 101 VAL A CA 1
ATOM 756 C C . VAL A 1 101 ? 0.524 -2.835 -3.306 1.00 95.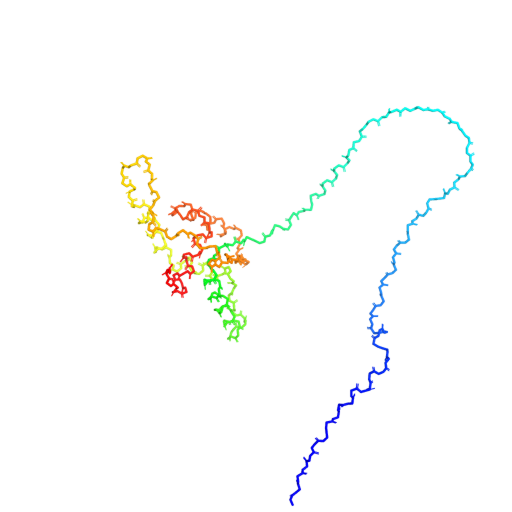50 101 VAL A C 1
ATOM 758 O O . VAL A 1 101 ? -0.494 -3.075 -2.665 1.00 95.50 101 VAL A O 1
ATOM 761 N N . LEU A 1 102 ? 0.517 -2.602 -4.621 1.00 96.00 102 LEU A N 1
ATOM 762 C CA . LEU A 1 102 ? -0.713 -2.657 -5.420 1.00 96.00 102 LEU A CA 1
ATOM 763 C C . LEU A 1 102 ? -1.326 -4.062 -5.391 1.00 96.00 102 LEU A C 1
ATOM 765 O O . LEU A 1 102 ? -2.484 -4.197 -5.008 1.00 96.00 102 LEU A O 1
ATOM 769 N N . ASP A 1 103 ? -0.519 -5.097 -5.649 1.00 96.00 103 ASP A N 1
ATOM 770 C CA . ASP A 1 103 ? -0.942 -6.501 -5.571 1.00 96.00 103 ASP A CA 1
ATOM 771 C C . ASP A 1 103 ? -1.567 -6.820 -4.198 1.00 96.00 103 ASP A C 1
ATOM 773 O O . ASP A 1 103 ? -2.577 -7.515 -4.105 1.00 96.00 103 ASP A O 1
ATOM 777 N N . ALA A 1 104 ? -0.972 -6.315 -3.110 1.00 96.31 104 ALA A N 1
ATOM 778 C CA . ALA A 1 104 ? -1.456 -6.541 -1.750 1.00 96.31 104 ALA A CA 1
ATOM 779 C C . ALA A 1 104 ? -2.789 -5.836 -1.462 1.00 96.31 104 ALA A C 1
ATOM 781 O O . ALA A 1 104 ? -3.625 -6.390 -0.746 1.00 96.31 104 ALA A O 1
ATOM 782 N N . VAL A 1 105 ? -2.983 -4.623 -1.987 1.00 95.50 105 VAL A N 1
ATOM 783 C CA . VAL A 1 105 ? -4.244 -3.879 -1.850 1.00 95.50 105 VAL A CA 1
ATOM 784 C C . VAL A 1 105 ? -5.345 -4.568 -2.648 1.00 95.50 105 VAL A C 1
ATOM 786 O O . VAL A 1 105 ? -6.420 -4.802 -2.105 1.00 95.50 105 VAL A O 1
ATOM 789 N N . GLU A 1 106 ? -5.069 -4.950 -3.894 1.00 96.00 106 GLU A N 1
ATOM 790 C CA . GLU A 1 106 ? -6.033 -5.637 -4.759 1.00 96.00 106 GLU A CA 1
ATOM 791 C C . GLU A 1 106 ? -6.436 -7.004 -4.197 1.00 96.00 106 GLU A C 1
ATOM 793 O O . GLU A 1 106 ? -7.622 -7.323 -4.138 1.00 96.00 106 GLU A O 1
ATOM 798 N N . ALA A 1 107 ? -5.474 -7.793 -3.708 1.00 96.94 107 ALA A N 1
ATOM 799 C CA . ALA A 1 107 ? -5.738 -9.123 -3.158 1.00 96.94 107 ALA A CA 1
ATOM 800 C C . ALA A 1 107 ? -6.620 -9.114 -1.896 1.00 96.94 107 ALA A C 1
ATOM 802 O O . ALA A 1 107 ? -7.207 -10.142 -1.561 1.00 96.94 107 ALA A O 1
ATOM 803 N N . HIS A 1 108 ? -6.694 -7.986 -1.183 1.00 95.12 108 HIS A N 1
ATOM 804 C CA . HIS A 1 108 ? -7.388 -7.872 0.102 1.00 95.12 108 HIS A CA 1
ATOM 805 C C . HIS A 1 108 ? -8.366 -6.693 0.167 1.00 95.12 108 HIS A C 1
ATOM 807 O O . HIS A 1 108 ? -8.720 -6.270 1.267 1.00 95.12 108 HIS A O 1
ATOM 813 N N . ALA A 1 109 ? -8.813 -6.156 -0.971 1.00 94.06 109 ALA A N 1
ATOM 814 C CA . ALA A 1 109 ? -9.630 -4.942 -1.015 1.00 94.06 109 ALA A CA 1
ATOM 815 C C . ALA A 1 109 ? -10.907 -5.046 -0.155 1.00 94.06 109 ALA A C 1
ATOM 817 O O . ALA A 1 109 ? -11.186 -4.157 0.651 1.00 94.06 109 ALA A O 1
ATOM 818 N N . ASP A 1 110 ? -11.635 -6.161 -0.257 1.00 93.31 110 ASP A N 1
ATOM 819 C CA . ASP A 1 110 ? -12.880 -6.381 0.491 1.00 93.31 110 ASP A CA 1
ATOM 820 C C . ASP A 1 110 ? -12.644 -6.514 2.002 1.00 93.31 110 ASP A C 1
ATOM 822 O O . ASP A 1 110 ? -13.359 -5.920 2.820 1.00 93.31 110 ASP A O 1
ATOM 826 N N . ASP A 1 111 ? -11.605 -7.256 2.388 1.00 92.56 111 ASP A N 1
ATOM 827 C CA . ASP A 1 111 ? -11.258 -7.455 3.794 1.00 92.56 111 ASP A CA 1
ATOM 828 C C . ASP A 1 111 ? -10.747 -6.151 4.427 1.00 92.56 111 ASP A C 1
ATOM 830 O O . ASP A 1 111 ? -10.977 -5.893 5.614 1.00 92.56 111 ASP A O 1
ATOM 834 N N . LEU A 1 112 ? -10.015 -5.345 3.652 1.00 92.88 112 LEU A N 1
ATOM 835 C CA . LEU A 1 112 ? -9.521 -4.025 4.035 1.00 92.88 112 LEU A CA 1
ATOM 836 C C . LEU A 1 112 ? -10.694 -3.069 4.259 1.00 92.88 112 LEU A C 1
ATOM 838 O O . LEU A 1 112 ? -10.820 -2.503 5.345 1.00 92.88 112 LEU A O 1
ATOM 842 N N . ALA A 1 113 ? -11.607 -2.958 3.292 1.00 91.81 113 ALA A N 1
ATOM 843 C CA . ALA A 1 113 ? -12.804 -2.134 3.429 1.00 91.81 113 ALA A CA 1
ATOM 844 C C . ALA A 1 113 ? -13.639 -2.539 4.657 1.00 91.81 113 ALA A C 1
ATOM 846 O O . ALA A 1 113 ? -14.085 -1.684 5.426 1.00 91.81 113 ALA A O 1
ATOM 847 N N . SER A 1 114 ? -13.810 -3.845 4.880 1.00 90.56 114 SER A N 1
ATOM 848 C CA . SER A 1 114 ? -14.529 -4.387 6.040 1.00 90.56 114 SER A CA 1
ATOM 849 C C . SER A 1 114 ? -13.862 -4.009 7.364 1.00 90.56 114 SER A C 1
ATOM 851 O O . SER A 1 114 ? -14.538 -3.563 8.289 1.00 90.56 114 SER A O 1
ATOM 853 N N . HIS A 1 115 ? -12.533 -4.106 7.441 1.00 90.38 115 HIS A N 1
ATOM 854 C CA . HIS A 1 115 ? -11.772 -3.818 8.655 1.00 90.38 115 HIS A CA 1
ATOM 855 C C . HIS A 1 115 ? -11.952 -2.392 9.167 1.00 90.38 115 HIS A C 1
ATOM 857 O O . HIS A 1 115 ? -12.176 -2.186 10.363 1.00 90.38 115 HIS A O 1
ATOM 863 N N . TRP A 1 116 ? -11.878 -1.398 8.280 1.00 89.12 116 TRP A N 1
ATOM 864 C CA . TRP A 1 116 ? -12.078 -0.016 8.706 1.00 89.12 116 TRP A CA 1
ATOM 865 C C . TRP A 1 116 ? -13.545 0.328 8.935 1.00 89.12 116 TRP A C 1
ATOM 867 O O . TRP A 1 116 ? -13.833 1.092 9.855 1.00 89.12 116 TRP A O 1
ATOM 877 N N . ARG A 1 117 ? -14.484 -0.281 8.198 1.00 85.31 117 ARG A N 1
ATOM 878 C CA . ARG A 1 117 ? -15.919 -0.133 8.491 1.00 85.31 117 ARG A CA 1
ATOM 879 C C . ARG A 1 117 ? -16.271 -0.654 9.883 1.00 85.31 117 ARG A C 1
ATOM 881 O O . ARG A 1 117 ? -16.974 0.027 10.621 1.00 85.31 117 ARG A O 1
ATOM 888 N N . GLU A 1 118 ? -15.750 -1.816 10.267 1.00 81.06 118 GLU A N 1
ATOM 889 C CA . GLU A 1 118 ? -15.968 -2.407 11.592 1.00 81.06 118 GLU A CA 1
ATOM 890 C C . GLU A 1 118 ? -15.264 -1.609 12.699 1.00 81.06 118 GLU A C 1
ATOM 892 O O . GLU A 1 118 ? -15.855 -1.329 13.741 1.00 81.06 118 GLU A O 1
ATOM 897 N N . THR A 1 119 ? -14.037 -1.145 12.444 1.00 73.12 119 THR A N 1
ATOM 898 C CA . THR A 1 119 ? -13.300 -0.278 13.378 1.00 73.12 119 THR A CA 1
ATOM 899 C C . THR A 1 119 ? -14.025 1.051 13.614 1.00 73.12 119 THR A C 1
ATOM 901 O O . THR A 1 119 ? -14.083 1.530 14.747 1.00 73.12 119 THR A O 1
ATOM 904 N N . ALA A 1 120 ? -14.611 1.643 12.569 1.00 66.12 120 ALA A N 1
ATOM 905 C CA . ALA A 1 120 ? -15.410 2.863 12.673 1.00 66.12 120 ALA A CA 1
ATOM 906 C C . ALA A 1 120 ? -16.758 2.636 13.379 1.00 66.12 120 ALA A C 1
ATOM 908 O O . ALA A 1 120 ? -17.298 3.563 13.983 1.00 66.12 120 ALA A O 1
ATOM 909 N N . ALA A 1 121 ? -17.298 1.416 13.321 1.00 60.06 121 ALA A N 1
ATOM 910 C CA . ALA A 1 121 ? -18.599 1.081 13.882 1.00 60.06 121 ALA A CA 1
ATOM 911 C C . ALA A 1 121 ? -18.610 0.975 15.412 1.00 60.06 121 ALA A C 1
ATOM 913 O O . ALA A 1 121 ? -19.700 0.979 15.978 1.00 60.06 121 ALA A O 1
ATOM 914 N N . VAL A 1 122 ? -17.456 0.907 16.094 1.00 61.50 122 VAL A N 1
ATOM 915 C CA . VAL A 1 122 ? -17.395 0.897 17.566 1.00 61.50 122 VAL A CA 1
ATOM 916 C C . VAL A 1 122 ? -17.771 2.291 18.087 1.00 61.50 122 VAL A C 1
ATOM 918 O O . VAL A 1 122 ? -16.930 3.198 18.076 1.00 61.50 122 VAL A O 1
ATOM 921 N N . PRO A 1 123 ? -19.012 2.519 18.565 1.00 56.28 123 PRO A N 1
ATOM 922 C CA . PRO A 1 123 ? -19.429 3.838 18.999 1.00 56.28 123 PRO A CA 1
ATOM 923 C C . PRO A 1 123 ? -18.710 4.118 20.313 1.00 56.28 123 PRO A C 1
ATOM 925 O O . PRO A 1 123 ? -18.837 3.361 21.279 1.00 56.28 123 PRO A O 1
ATOM 928 N N . ALA A 1 124 ? -17.947 5.209 20.366 1.00 58.72 124 ALA A N 1
ATOM 929 C CA . ALA A 1 124 ? -17.399 5.688 21.623 1.00 58.72 124 ALA A CA 1
ATOM 930 C C . ALA A 1 124 ? -18.570 5.910 22.589 1.00 58.72 124 ALA A C 1
ATOM 932 O O . ALA A 1 124 ? -19.409 6.784 22.362 1.00 58.72 124 ALA A O 1
ATOM 933 N N . ALA A 1 125 ? -18.639 5.081 23.637 1.00 58.44 125 ALA A N 1
ATOM 934 C CA . ALA A 1 125 ? -19.633 5.181 24.696 1.00 58.44 125 ALA A CA 1
ATOM 935 C C . ALA A 1 125 ? -19.794 6.653 25.091 1.00 58.44 125 ALA A C 1
ATOM 937 O O . ALA A 1 125 ? -18.795 7.313 25.375 1.00 58.44 125 ALA A O 1
ATOM 938 N N . SER A 1 126 ? -21.038 7.133 25.052 1.00 63.31 126 SER A N 1
ATOM 939 C CA . SER A 1 126 ? -21.525 8.515 25.170 1.00 63.31 126 SER A CA 1
ATOM 940 C C . SER A 1 126 ? -20.935 9.316 26.341 1.00 63.31 126 SER A C 1
ATOM 942 O O . SER A 1 126 ? -21.611 9.650 27.316 1.00 63.31 126 SER A O 1
ATOM 944 N N . ARG A 1 127 ? -19.646 9.629 26.275 1.00 68.44 127 ARG A N 1
ATOM 945 C CA . ARG A 1 127 ? -18.914 10.429 27.248 1.00 68.44 127 ARG A CA 1
ATOM 946 C C . ARG A 1 127 ? -18.229 11.554 26.502 1.00 68.44 127 ARG A C 1
ATOM 948 O O . ARG A 1 127 ? -17.423 11.328 25.607 1.00 68.44 127 ARG A O 1
ATOM 955 N N . LEU A 1 128 ? -18.534 12.773 26.937 1.00 80.31 128 LEU A N 1
ATOM 956 C CA . LEU A 1 128 ? -17.984 14.020 26.401 1.00 80.31 128 LEU A CA 1
ATOM 957 C C . LEU A 1 128 ? -16.452 14.090 26.509 1.00 80.31 128 LE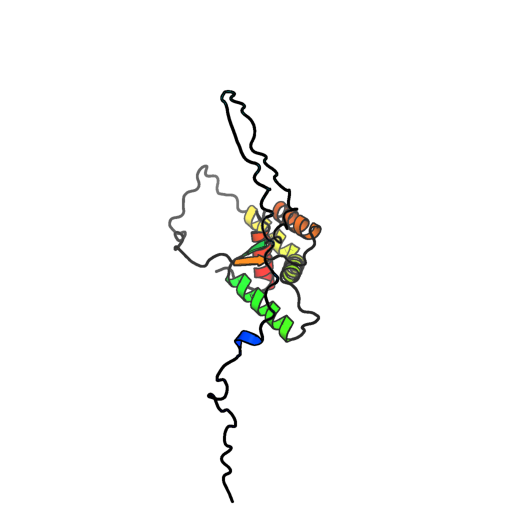U A C 1
ATOM 959 O O . LEU A 1 128 ? -15.806 14.795 25.741 1.00 80.31 128 LEU A O 1
ATOM 963 N N . PHE A 1 129 ? -15.867 13.334 27.440 1.00 81.56 129 PHE A N 1
ATOM 964 C CA . PHE A 1 129 ? -14.430 13.291 27.670 1.00 81.56 129 PHE A CA 1
ATOM 965 C C . PHE A 1 129 ? -13.925 11.852 27.631 1.00 81.56 129 PHE A C 1
ATOM 967 O O . PHE A 1 129 ? -14.405 10.984 28.367 1.00 81.56 129 PHE A O 1
ATOM 974 N N . ARG A 1 130 ? -12.904 11.615 26.805 1.00 75.56 130 ARG A N 1
ATOM 975 C CA . ARG A 1 130 ? -12.116 10.381 26.835 1.00 75.56 130 ARG A CA 1
ATOM 976 C C . ARG A 1 130 ? -11.210 10.403 28.063 1.00 75.56 130 ARG A C 1
ATOM 978 O O . ARG A 1 130 ? -10.509 11.383 28.301 1.00 75.56 130 ARG A O 1
ATOM 985 N N . ARG A 1 131 ? -11.229 9.327 28.848 1.00 78.00 131 ARG A N 1
ATOM 986 C CA . ARG A 1 131 ? -10.277 9.116 29.945 1.00 78.00 131 ARG A CA 1
ATOM 987 C C . ARG A 1 131 ? -9.087 8.345 29.387 1.00 78.00 131 ARG A C 1
ATOM 989 O O . ARG A 1 131 ? -9.279 7.426 28.600 1.00 78.00 131 ARG A O 1
ATOM 996 N N . VAL A 1 132 ? -7.876 8.747 29.757 1.00 74.06 132 VAL A N 1
ATOM 997 C CA . VAL A 1 132 ? -6.665 7.996 29.413 1.00 74.06 132 VAL A CA 1
ATOM 998 C C . VAL A 1 132 ? -6.697 6.703 30.215 1.00 74.06 132 VAL A C 1
ATOM 1000 O O . VAL A 1 132 ? -6.672 6.759 31.444 1.00 74.06 132 VAL A O 1
ATOM 1003 N N . ASP A 1 133 ? -6.775 5.560 29.538 1.00 63.59 133 ASP A N 1
ATOM 1004 C CA . ASP A 1 133 ? -6.666 4.264 30.197 1.00 63.59 133 ASP A CA 1
ATOM 1005 C C . ASP A 1 133 ? -5.239 4.095 30.744 1.00 63.59 133 ASP A C 1
ATOM 1007 O O . ASP A 1 133 ? -4.282 4.063 29.963 1.00 63.59 133 ASP A O 1
ATOM 1011 N N . PRO A 1 134 ? -5.047 3.980 32.072 1.00 62.97 134 PRO A N 1
ATOM 1012 C CA . PRO A 1 134 ? -3.719 3.804 32.660 1.00 62.97 134 PRO A CA 1
ATOM 1013 C C . PRO A 1 134 ? -3.116 2.423 32.348 1.00 62.97 134 PRO A C 1
ATOM 1015 O O . PRO A 1 134 ? -1.928 2.211 32.581 1.00 62.97 134 PRO A O 1
ATOM 1018 N N . SER A 1 135 ? -3.922 1.494 31.819 1.00 59.47 135 SER A N 1
ATOM 1019 C CA . SER A 1 135 ? -3.507 0.182 31.315 1.00 59.47 135 SER A CA 1
ATOM 1020 C C . SER A 1 135 ? -2.869 0.246 29.925 1.00 59.47 135 SER A C 1
ATOM 1022 O O . SER A 1 135 ? -2.205 -0.709 29.520 1.00 59.47 135 SER A O 1
ATOM 1024 N N . GLN A 1 136 ? -3.025 1.358 29.193 1.00 59.38 136 GLN A N 1
ATOM 1025 C CA . GLN A 1 136 ? -2.382 1.517 27.897 1.00 59.38 136 GLN A CA 1
ATOM 1026 C C . GLN A 1 136 ? -0.884 1.778 28.124 1.00 59.38 136 GLN A C 1
ATOM 1028 O O . GLN A 1 136 ? -0.521 2.750 28.797 1.00 59.38 136 GLN A O 1
ATOM 1033 N N . PRO A 1 137 ? 0.017 0.926 27.604 1.00 56.12 137 PRO A N 1
ATOM 1034 C CA . PRO A 1 137 ? 1.440 1.054 27.872 1.00 56.12 137 PRO A CA 1
ATOM 1035 C C . PRO A 1 137 ? 1.939 2.433 27.426 1.00 56.12 137 PRO A C 1
ATOM 1037 O O . PRO A 1 137 ? 1.962 2.761 26.239 1.00 56.12 137 PRO A O 1
ATOM 1040 N N . ARG A 1 138 ? 2.354 3.254 28.403 1.00 61.41 138 ARG A N 1
ATOM 1041 C CA . ARG A 1 138 ? 2.983 4.561 28.177 1.00 61.41 138 ARG A CA 1
ATOM 1042 C C . ARG A 1 138 ? 4.185 4.345 27.267 1.00 61.41 138 ARG A C 1
ATOM 1044 O O . ARG A 1 138 ? 5.156 3.713 27.674 1.00 61.41 138 ARG A O 1
ATOM 1051 N N . ARG A 1 139 ? 4.069 4.849 26.034 1.00 56.22 139 ARG A N 1
ATOM 1052 C CA . ARG A 1 139 ? 5.039 4.807 24.929 1.00 56.22 139 ARG A CA 1
ATOM 1053 C C . ARG A 1 139 ? 6.473 4.605 25.434 1.00 56.22 139 ARG A C 1
ATOM 1055 O O . ARG A 1 139 ? 7.140 5.570 25.816 1.00 56.22 139 ARG A O 1
ATOM 1062 N N . ARG A 1 140 ? 6.945 3.350 25.451 1.00 58.47 140 ARG A N 1
ATOM 1063 C CA . ARG A 1 140 ? 8.359 3.044 25.701 1.00 58.47 140 ARG A CA 1
ATOM 1064 C C . ARG A 1 140 ? 9.144 3.772 24.618 1.00 58.47 140 ARG A C 1
ATOM 1066 O O . ARG A 1 140 ? 8.902 3.568 23.428 1.00 58.47 140 ARG A O 1
ATOM 1073 N N . ARG A 1 141 ? 10.003 4.707 25.027 1.00 62.72 141 ARG A N 1
ATOM 1074 C CA . ARG A 1 141 ? 10.858 5.443 24.097 1.00 62.72 141 ARG A CA 1
ATOM 1075 C C . ARG A 1 141 ? 11.706 4.404 23.355 1.00 62.72 141 ARG A C 1
ATOM 1077 O O . ARG A 1 141 ? 12.477 3.690 23.983 1.00 62.72 141 ARG A O 1
ATOM 1084 N N . HIS A 1 142 ? 11.487 4.350 22.038 1.00 52.84 142 HIS A N 1
ATOM 1085 C CA . HIS A 1 142 ? 12.144 3.510 21.029 1.00 52.84 142 HIS A CA 1
ATOM 1086 C C . HIS A 1 142 ? 11.703 2.033 20.990 1.00 52.84 142 HIS A C 1
ATOM 1088 O O . HIS A 1 142 ? 12.448 1.147 21.385 1.00 52.84 142 HIS A O 1
ATOM 1094 N N . ALA A 1 143 ? 10.505 1.758 20.454 1.00 56.69 143 ALA A N 1
ATOM 1095 C CA . ALA A 1 143 ? 10.143 0.396 20.036 1.00 56.69 143 ALA A CA 1
ATOM 1096 C C . ALA A 1 143 ? 10.828 0.015 18.709 1.00 56.69 143 ALA A C 1
ATOM 1098 O O . ALA A 1 143 ? 11.419 -1.052 18.615 1.00 56.69 143 ALA A O 1
ATOM 1099 N N . SER A 1 144 ? 10.831 0.914 17.724 1.00 61.84 144 SER A N 1
ATOM 1100 C CA . SER A 1 144 ? 11.620 0.849 16.487 1.00 61.84 144 SER A CA 1
ATOM 1101 C C . SER A 1 144 ? 11.247 2.074 15.637 1.00 61.84 144 SER A C 1
ATOM 1103 O O . SER A 1 144 ? 10.130 2.590 15.743 1.00 61.84 144 SER A O 1
ATOM 1105 N N . SER A 1 145 ? 12.187 2.629 14.868 1.00 73.62 145 SER A N 1
ATOM 1106 C CA . SER A 1 145 ? 11.876 3.774 14.000 1.00 73.62 145 SER A CA 1
ATOM 1107 C C . SER A 1 145 ? 11.016 3.306 12.821 1.00 73.62 145 SER A C 1
ATOM 1109 O O . SER A 1 145 ? 11.379 2.303 12.201 1.00 73.62 145 SER A O 1
ATOM 1111 N N . PRO A 1 146 ? 9.920 4.012 12.482 1.00 81.88 146 PRO A N 1
ATOM 1112 C CA . PRO A 1 146 ? 9.120 3.686 11.308 1.00 81.88 146 PRO A CA 1
ATOM 1113 C C . PRO A 1 146 ? 9.986 3.665 10.046 1.00 81.88 146 PRO A C 1
ATOM 1115 O O . PRO A 1 146 ? 10.823 4.551 9.844 1.00 81.88 146 PRO A O 1
ATOM 1118 N N . ALA A 1 147 ? 9.794 2.649 9.210 1.00 89.19 147 ALA A N 1
ATOM 1119 C CA . ALA A 1 147 ? 10.514 2.498 7.955 1.00 89.19 147 ALA A CA 1
ATOM 1120 C C . ALA A 1 147 ? 9.749 3.190 6.822 1.00 89.19 147 ALA A C 1
ATOM 1122 O O . ALA A 1 147 ? 8.523 3.287 6.858 1.00 89.19 147 ALA A O 1
ATOM 1123 N N . ARG A 1 148 ? 10.468 3.670 5.805 1.00 91.50 148 ARG A N 1
ATOM 1124 C CA . ARG A 1 148 ? 9.865 4.286 4.618 1.00 91.50 148 ARG A CA 1
ATOM 1125 C C . ARG A 1 148 ? 10.028 3.373 3.415 1.00 91.50 148 ARG A C 1
ATOM 1127 O O . ARG A 1 148 ? 11.134 2.912 3.131 1.00 91.50 148 ARG A O 1
ATOM 1134 N N . ILE A 1 149 ? 8.927 3.121 2.719 1.00 91.44 149 ILE A N 1
ATOM 1135 C CA . ILE A 1 149 ? 8.904 2.390 1.457 1.00 91.44 149 ILE A CA 1
ATOM 1136 C C . ILE A 1 149 ? 8.757 3.410 0.328 1.00 91.44 149 ILE A C 1
ATOM 1138 O O . ILE A 1 149 ? 7.763 4.141 0.310 1.00 91.44 149 ILE A O 1
ATOM 1142 N N . PRO A 1 150 ? 9.698 3.456 -0.629 1.00 91.81 150 PRO A N 1
ATOM 1143 C CA . PRO A 1 150 ? 9.493 4.217 -1.848 1.00 91.81 150 PRO A CA 1
ATOM 1144 C C . PRO A 1 150 ? 8.457 3.495 -2.714 1.00 91.81 150 PRO A C 1
ATOM 1146 O O . PRO A 1 150 ? 8.660 2.342 -3.103 1.00 91.81 150 PRO A O 1
ATOM 1149 N N . LEU A 1 151 ? 7.372 4.180 -3.067 1.00 89.06 151 LEU A N 1
ATOM 1150 C CA . LEU A 1 151 ? 6.350 3.681 -3.993 1.00 89.06 151 LEU A CA 1
ATOM 1151 C C . LEU A 1 151 ? 6.799 3.883 -5.450 1.00 89.06 151 LEU A C 1
ATOM 1153 O O . LEU A 1 151 ? 6.077 4.405 -6.296 1.00 89.06 151 LEU A O 1
ATOM 1157 N N . ALA A 1 152 ? 8.047 3.511 -5.734 1.00 85.56 152 ALA A N 1
ATOM 1158 C CA . ALA A 1 152 ? 8.637 3.636 -7.055 1.00 85.56 152 ALA A CA 1
ATOM 1159 C C . ALA A 1 152 ? 8.019 2.616 -8.025 1.00 85.56 152 ALA A C 1
ATOM 1161 O O . ALA A 1 152 ? 7.842 1.441 -7.690 1.00 85.56 152 ALA A O 1
ATOM 1162 N N . GLY A 1 153 ? 7.732 3.070 -9.245 1.00 84.00 153 GLY A N 1
ATOM 1163 C CA . GLY A 1 153 ? 7.100 2.256 -10.285 1.00 84.00 153 GLY A CA 1
ATOM 1164 C C . GLY A 1 153 ? 5.570 2.246 -10.246 1.00 84.00 153 GLY A C 1
ATOM 1165 O O . GLY A 1 153 ? 4.980 1.580 -11.086 1.00 84.00 153 GLY A O 1
ATOM 1166 N N . ILE A 1 154 ? 4.940 2.984 -9.323 1.00 91.31 154 ILE A N 1
ATOM 1167 C CA . ILE A 1 154 ? 3.498 3.264 -9.359 1.00 91.31 154 ILE A CA 1
ATOM 1168 C C . ILE A 1 154 ? 3.266 4.555 -10.154 1.00 91.31 154 ILE A C 1
ATOM 1170 O O . ILE A 1 154 ? 3.994 5.537 -9.967 1.00 91.31 154 ILE A O 1
ATOM 1174 N N . ILE A 1 155 ? 2.270 4.564 -11.042 1.00 91.88 155 ILE A N 1
ATOM 1175 C CA . ILE A 1 155 ? 1.903 5.774 -11.785 1.00 91.88 155 ILE A CA 1
ATOM 1176 C C . ILE A 1 155 ? 1.168 6.778 -10.877 1.00 91.88 155 ILE A C 1
ATOM 1178 O O . ILE A 1 155 ? 0.509 6.381 -9.917 1.00 91.88 155 ILE A O 1
ATOM 1182 N N . PRO A 1 156 ? 1.244 8.095 -11.156 1.00 90.06 156 PRO A N 1
ATOM 1183 C CA . PRO A 1 156 ? 0.613 9.114 -10.312 1.00 90.06 156 PRO A CA 1
ATOM 1184 C C . PRO A 1 156 ? -0.898 8.942 -10.121 1.00 90.06 156 PRO A C 1
ATOM 1186 O O . PRO A 1 156 ? -1.422 9.384 -9.103 1.00 90.06 156 PRO A O 1
ATOM 1189 N N . GLU A 1 157 ? -1.583 8.326 -11.084 1.00 93.56 157 GLU A N 1
ATOM 1190 C CA . GLU A 1 157 ? -3.021 8.060 -11.008 1.00 93.56 157 GLU A CA 1
ATOM 1191 C C . GLU A 1 157 ? -3.341 7.024 -9.926 1.00 93.56 157 GLU A C 1
ATOM 1193 O O . GLU A 1 157 ? -4.098 7.320 -9.009 1.00 93.56 157 GLU A O 1
ATOM 1198 N N . ASP A 1 158 ? -2.676 5.870 -9.939 1.00 93.25 158 ASP A N 1
ATOM 1199 C CA . ASP A 1 158 ? -2.850 4.830 -8.917 1.00 93.25 158 ASP A CA 1
ATOM 1200 C C . ASP A 1 158 ? -2.484 5.344 -7.517 1.00 93.25 158 ASP A C 1
ATOM 1202 O O . ASP A 1 158 ? -3.112 4.990 -6.523 1.00 93.25 158 ASP A O 1
ATOM 1206 N N . ILE A 1 159 ? -1.496 6.241 -7.413 1.00 92.94 159 ILE A N 1
ATOM 1207 C CA . ILE A 1 159 ? -1.166 6.896 -6.137 1.00 92.94 159 ILE A CA 1
ATOM 1208 C C . ILE A 1 159 ? -2.352 7.719 -5.621 1.00 92.94 159 ILE A C 1
ATOM 1210 O O . ILE A 1 159 ? -2.651 7.667 -4.428 1.00 92.94 159 ILE A O 1
ATOM 1214 N N . ARG A 1 160 ? -3.040 8.456 -6.502 1.00 94.06 160 ARG A N 1
ATOM 1215 C CA . ARG A 1 160 ? -4.255 9.200 -6.138 1.00 94.06 160 ARG A CA 1
ATOM 1216 C C . ARG A 1 160 ? -5.396 8.257 -5.792 1.00 94.06 160 ARG A C 1
ATOM 1218 O O . ARG A 1 160 ? -6.113 8.531 -4.839 1.00 94.06 160 ARG A O 1
ATOM 1225 N N . GLN A 1 161 ? -5.536 7.143 -6.507 1.00 94.81 161 GLN A N 1
ATOM 1226 C CA . GLN A 1 161 ? -6.531 6.124 -6.178 1.00 94.81 161 GLN A CA 1
ATOM 1227 C C . GLN A 1 161 ? -6.298 5.546 -4.779 1.00 94.81 161 GLN A C 1
ATOM 1229 O O . GLN A 1 161 ? -7.248 5.439 -4.012 1.00 94.81 161 GLN A O 1
ATOM 1234 N N . LEU A 1 162 ? -5.049 5.269 -4.388 1.00 93.75 162 LEU A N 1
ATOM 1235 C CA . LEU A 1 162 ? -4.724 4.853 -3.018 1.00 93.75 162 LEU A CA 1
ATOM 1236 C C . LEU A 1 162 ? -5.119 5.914 -1.979 1.00 93.75 162 LEU A C 1
ATOM 1238 O O . LEU A 1 162 ? -5.628 5.567 -0.913 1.00 93.75 162 LEU A O 1
ATOM 1242 N N . ASP A 1 163 ? -4.895 7.197 -2.274 1.00 93.69 163 ASP A N 1
ATOM 1243 C CA . ASP A 1 163 ? -5.291 8.299 -1.389 1.00 93.69 163 ASP A CA 1
ATOM 1244 C C . ASP A 1 163 ? -6.834 8.419 -1.291 1.00 93.69 163 ASP A C 1
ATOM 1246 O O . ASP A 1 163 ? -7.374 8.634 -0.199 1.00 93.69 163 ASP A O 1
ATOM 1250 N N . THR A 1 164 ? -7.556 8.209 -2.398 1.00 95.06 164 THR A N 1
ATOM 1251 C CA . THR A 1 164 ? -9.027 8.151 -2.432 1.00 95.06 164 THR A CA 1
ATOM 1252 C C . THR A 1 164 ? -9.553 6.969 -1.622 1.00 95.06 164 THR A C 1
ATOM 1254 O O . THR A 1 164 ? -10.362 7.181 -0.722 1.00 95.06 164 THR A O 1
ATOM 1257 N N . LEU A 1 165 ? -9.040 5.754 -1.840 1.00 94.44 165 LEU A N 1
ATOM 1258 C CA . LEU A 1 165 ? -9.431 4.555 -1.086 1.00 94.44 165 LEU A CA 1
ATOM 1259 C C . LEU A 1 165 ? -9.166 4.715 0.415 1.00 94.44 165 LEU A C 1
ATOM 1261 O O . LEU A 1 165 ? -10.006 4.368 1.244 1.00 94.44 165 LEU A O 1
ATOM 1265 N N . ALA A 1 166 ? -8.024 5.303 0.785 1.00 92.69 166 ALA A N 1
ATOM 1266 C CA . ALA A 1 166 ? -7.708 5.578 2.184 1.00 92.69 166 ALA A CA 1
ATOM 1267 C C . ALA A 1 166 ? -8.716 6.544 2.832 1.00 92.69 166 ALA A C 1
ATOM 1269 O O . ALA A 1 166 ? -8.994 6.433 4.030 1.00 92.69 166 ALA A O 1
ATOM 1270 N N . THR A 1 167 ? -9.264 7.475 2.050 1.00 92.50 167 THR A N 1
ATOM 1271 C CA . THR A 1 167 ? -10.292 8.420 2.497 1.00 92.50 167 THR A CA 1
ATOM 1272 C C . THR A 1 167 ? -11.662 7.748 2.581 1.00 92.50 167 THR A C 1
ATOM 1274 O O . THR A 1 167 ? -12.325 7.856 3.609 1.00 92.50 167 THR A O 1
ATOM 1277 N N . GLU A 1 168 ? -12.064 7.009 1.545 1.00 92.50 168 GLU A N 1
ATOM 1278 C CA . GLU A 1 168 ? -13.357 6.318 1.465 1.00 92.50 168 GLU A CA 1
ATOM 1279 C C . GLU A 1 168 ? -13.526 5.249 2.544 1.00 92.50 168 GLU A C 1
ATOM 1281 O O . GLU A 1 168 ? -14.599 5.118 3.132 1.00 92.50 168 GLU A O 1
ATOM 1286 N N . TRP A 1 169 ? -12.469 4.487 2.830 1.00 92.44 169 TRP A N 1
ATOM 1287 C CA . TRP A 1 169 ? -12.504 3.458 3.868 1.00 92.44 169 TRP A CA 1
ATOM 1288 C C . TRP A 1 169 ? -12.259 4.028 5.264 1.00 92.44 169 TRP A C 1
ATOM 1290 O O . TRP A 1 169 ? -12.502 3.334 6.242 1.00 92.44 169 TRP A O 1
ATOM 1300 N N . GLY A 1 170 ? -11.815 5.281 5.392 1.00 89.25 170 GLY A N 1
ATOM 1301 C CA . GLY A 1 170 ? -11.517 5.885 6.691 1.00 89.25 170 GLY A CA 1
ATOM 1302 C C . GLY A 1 170 ? -10.214 5.381 7.322 1.00 89.25 170 GLY A C 1
ATOM 1303 O O . GLY A 1 170 ? -10.048 5.459 8.538 1.00 89.25 170 GLY A O 1
ATOM 1304 N N . ALA A 1 171 ? -9.261 4.906 6.513 1.00 86.81 171 ALA A N 1
ATOM 1305 C CA . ALA A 1 171 ? -7.934 4.484 6.974 1.00 86.81 171 ALA A CA 1
ATOM 1306 C C . ALA A 1 171 ? -7.084 5.652 7.511 1.00 86.81 171 ALA A C 1
ATOM 1308 O O . ALA A 1 171 ? -6.075 5.455 8.191 1.00 86.81 171 ALA A O 1
ATOM 1309 N N . GLY A 1 172 ? -7.475 6.889 7.194 1.00 85.94 172 GLY A N 1
ATOM 1310 C CA . GLY A 1 172 ? -6.869 8.126 7.680 1.00 85.94 172 GLY A CA 1
ATOM 1311 C C . GLY A 1 172 ? -5.634 8.569 6.895 1.00 85.94 172 GLY A C 1
ATOM 1312 O O . GLY A 1 172 ? -5.429 9.765 6.714 1.00 85.94 172 GLY A O 1
ATOM 1313 N N . SER A 1 173 ? -4.815 7.640 6.393 1.00 91.50 173 SER A N 1
ATOM 1314 C CA . SER A 1 173 ? -3.709 7.966 5.484 1.00 91.50 173 SER A CA 1
ATOM 1315 C C . SER A 1 173 ? -3.349 6.803 4.564 1.00 91.50 173 SER A C 1
ATOM 1317 O O . SER A 1 173 ? -3.537 5.640 4.924 1.00 91.50 173 SER A O 1
ATOM 1319 N N . ARG A 1 174 ? -2.724 7.109 3.420 1.00 93.81 174 ARG A N 1
ATOM 1320 C CA . ARG A 1 174 ? -2.150 6.098 2.517 1.00 93.81 174 ARG A CA 1
ATOM 1321 C C . ARG A 1 174 ? -1.180 5.158 3.224 1.00 93.81 174 ARG A C 1
ATOM 1323 O O . ARG A 1 174 ? -1.197 3.964 2.971 1.00 93.81 174 ARG A O 1
ATOM 1330 N N . SER A 1 175 ? -0.341 5.684 4.115 1.00 94.00 175 SER A N 1
ATOM 1331 C CA . SER A 1 175 ? 0.609 4.875 4.888 1.00 94.00 175 SER A CA 1
ATOM 1332 C C . SER A 1 175 ? -0.099 3.797 5.712 1.00 94.00 175 SER A C 1
ATOM 1334 O O . SER A 1 175 ? 0.325 2.648 5.684 1.00 94.00 175 SER A O 1
ATOM 1336 N N . ALA A 1 176 ? -1.206 4.145 6.377 1.00 92.75 176 ALA A N 1
ATOM 1337 C CA . ALA A 1 176 ? -2.000 3.193 7.156 1.00 92.75 176 ALA A CA 1
ATOM 1338 C C . ALA A 1 176 ? -2.668 2.136 6.263 1.00 92.75 176 ALA A C 1
ATOM 1340 O O . ALA A 1 176 ? -2.634 0.951 6.587 1.00 92.75 176 ALA A O 1
ATOM 1341 N N . LEU A 1 177 ? -3.208 2.559 5.114 1.00 93.81 177 LEU A N 1
ATOM 1342 C CA . LEU A 1 177 ? -3.790 1.654 4.124 1.00 93.81 177 LEU A CA 1
ATOM 1343 C C . LEU A 1 177 ? -2.761 0.629 3.621 1.00 93.81 177 LEU A C 1
ATOM 1345 O O . LEU A 1 177 ? -3.000 -0.576 3.655 1.00 93.81 177 LEU A O 1
ATOM 1349 N N . VAL A 1 178 ? -1.599 1.120 3.186 1.00 94.81 178 VAL A N 1
ATOM 1350 C CA . VAL A 1 178 ? -0.501 0.300 2.659 1.00 94.81 178 VAL A CA 1
ATOM 1351 C C . VAL A 1 178 ? 0.053 -0.636 3.729 1.00 94.81 178 VAL A C 1
ATOM 1353 O O . VAL A 1 178 ? 0.356 -1.791 3.437 1.00 94.81 178 VAL A O 1
ATOM 1356 N N . GLU A 1 179 ? 0.191 -0.163 4.967 1.00 94.38 179 GLU A N 1
ATOM 1357 C CA . GLU A 1 179 ? 0.682 -0.988 6.065 1.00 94.38 179 GLU A CA 1
ATOM 1358 C C . GLU A 1 179 ? -0.236 -2.186 6.330 1.00 94.38 179 GLU A C 1
ATOM 1360 O O . GLU A 1 179 ? 0.248 -3.317 6.380 1.00 94.38 179 GLU A O 1
ATOM 1365 N N . GLU A 1 180 ? -1.544 -1.964 6.454 1.00 94.19 180 GLU A N 1
ATOM 1366 C CA . GLU A 1 180 ? -2.510 -3.040 6.697 1.00 94.19 180 GLU A CA 1
ATOM 1367 C C . GLU A 1 180 ? -2.635 -4.002 5.510 1.00 94.19 180 GLU A C 1
ATOM 1369 O O . GLU A 1 180 ? -2.680 -5.220 5.705 1.00 94.19 180 GLU A O 1
ATOM 1374 N N . ALA A 1 181 ? -2.597 -3.491 4.275 1.00 95.12 181 ALA A N 1
ATOM 1375 C CA . ALA A 1 181 ? -2.571 -4.329 3.076 1.00 95.12 181 ALA A CA 1
ATOM 1376 C C . ALA A 1 181 ? -1.357 -5.272 3.078 1.00 95.12 181 ALA A C 1
ATOM 1378 O O . ALA A 1 181 ? -1.489 -6.489 2.918 1.00 95.12 181 ALA A O 1
ATOM 1379 N N . LEU A 1 182 ? -0.164 -4.729 3.344 1.00 95.31 182 LEU A N 1
ATOM 1380 C CA . LEU A 1 182 ? 1.064 -5.516 3.413 1.00 95.31 182 LEU A CA 1
ATOM 1381 C C . LEU A 1 182 ? 1.066 -6.498 4.587 1.00 95.31 182 LEU A C 1
ATOM 1383 O O . LEU A 1 182 ? 1.576 -7.608 4.439 1.00 95.31 182 LEU A O 1
ATOM 1387 N N . ARG A 1 183 ? 0.504 -6.131 5.744 1.00 94.31 183 ARG A N 1
ATOM 1388 C CA . ARG A 1 183 ? 0.383 -7.047 6.889 1.00 94.31 183 ARG A CA 1
ATOM 1389 C C . ARG A 1 183 ? -0.426 -8.285 6.523 1.00 94.31 183 ARG A C 1
ATOM 1391 O O . ARG A 1 183 ? 0.023 -9.393 6.810 1.00 94.31 183 ARG A O 1
ATOM 1398 N N . ARG A 1 184 ? -1.560 -8.116 5.841 1.00 94.38 184 ARG A N 1
ATOM 1399 C CA . ARG A 1 184 ? -2.415 -9.232 5.399 1.00 94.38 184 ARG A CA 1
ATOM 1400 C C . ARG A 1 184 ? -1.734 -10.084 4.342 1.00 94.38 184 ARG A C 1
ATOM 1402 O O . ARG A 1 184 ? -1.609 -11.295 4.521 1.00 94.38 184 ARG A O 1
ATOM 1409 N N . TYR A 1 185 ? -1.196 -9.440 3.311 1.00 95.06 185 TYR A N 1
ATOM 1410 C CA . TYR A 1 185 ? -0.539 -10.121 2.199 1.00 95.06 185 TYR A CA 1
ATOM 1411 C C . TYR A 1 185 ? 0.689 -10.930 2.644 1.00 95.06 185 TYR A C 1
ATOM 1413 O O . TYR A 1 185 ? 0.883 -12.077 2.239 1.00 95.06 185 TYR A O 1
ATOM 1421 N N . LEU A 1 186 ? 1.503 -10.363 3.541 1.00 93.94 186 LEU A N 1
ATOM 1422 C CA . LEU A 1 186 ? 2.688 -11.017 4.104 1.00 93.94 186 LEU A CA 1
ATOM 1423 C C . LEU A 1 186 ? 2.372 -11.900 5.324 1.00 93.94 186 LEU A C 1
ATOM 1425 O O . LEU A 1 186 ? 3.285 -12.531 5.859 1.00 93.94 186 LEU A O 1
ATOM 1429 N N . LYS A 1 187 ? 1.104 -11.959 5.756 1.00 92.88 187 LYS A N 1
ATOM 1430 C CA . LYS A 1 187 ? 0.617 -12.723 6.917 1.00 92.88 187 LYS A CA 1
ATOM 1431 C C . LYS A 1 187 ? 1.362 -12.386 8.216 1.00 92.88 187 LYS A C 1
ATOM 1433 O O . LYS A 1 187 ? 1.749 -13.268 8.983 1.00 92.88 187 LYS A O 1
ATOM 1438 N N . ILE A 1 188 ? 1.583 -11.097 8.459 1.00 88.12 188 ILE A N 1
ATOM 1439 C CA . ILE A 1 188 ? 2.247 -10.573 9.657 1.00 88.12 188 ILE A CA 1
ATOM 1440 C C . ILE A 1 188 ? 1.182 -10.294 10.723 1.00 88.12 188 ILE A C 1
ATOM 1442 O O . ILE A 1 188 ? 0.274 -9.498 10.504 1.00 88.12 188 ILE A O 1
ATOM 1446 N N . SER A 1 189 ? 1.299 -10.937 11.887 1.00 79.06 189 SER A N 1
ATOM 1447 C CA . SER A 1 189 ? 0.364 -10.739 13.004 1.00 79.06 189 SER A CA 1
ATOM 1448 C C . SER A 1 189 ? 0.538 -9.364 13.658 1.00 79.06 189 SER A C 1
ATOM 1450 O O . SER A 1 189 ? 1.671 -8.927 13.878 1.00 79.06 189 SER A O 1
ATOM 1452 N N . HIS A 1 190 ? -0.574 -8.725 14.050 1.00 63.53 190 HIS A N 1
ATOM 1453 C CA . HIS A 1 190 ? -0.548 -7.576 14.963 1.00 63.53 190 HIS A CA 1
ATOM 1454 C C . HIS A 1 190 ? 0.089 -8.023 16.282 1.00 63.53 190 HIS A C 1
ATOM 1456 O O . HIS A 1 190 ? -0.242 -9.095 16.797 1.00 63.53 190 HIS A O 1
ATOM 1462 N N . LYS A 1 191 ? 1.035 -7.236 16.788 1.00 49.41 191 LYS A N 1
ATOM 1463 C CA . LYS A 1 191 ? 1.734 -7.485 18.047 1.00 49.41 191 LYS A CA 1
ATOM 1464 C C . LYS A 1 191 ? 1.444 -6.364 19.030 1.00 49.41 191 LYS A C 1
ATOM 1466 O O . LYS A 1 191 ? 1.277 -5.218 18.554 1.00 49.41 191 LYS A O 1
#

Foldseek 3Di:
DDDDDDDDPDDPPPPPDDPVVPDDDDDDDDDPDDPDDDDDDDDDDDDDDDDDPPPPPPPPVPPPAFDKAWADVVLVVLLVVVLVVCCVVPVPPRDASLRVLVVLCVVCVPVLLVVLVVVVPPDDPPDPDDDDDPPPPDPDPPPDDTDMGRNPPDDPVVVVVLQVSCVVSVLVGSNSSSHVSSCVVSVPDDD

pLDDT: mean 74.47, std 18.95, range [38.03, 96.94]